Protein AF-M4SUD3-F1 (afdb_monomer_lite)

pLDDT: mean 81.52, std 15.81, range [37.53, 97.75]

Secondary structure (DSSP, 8-state):
-HHHHHHHH-B-TTS-BS---PPSSHHHHHHHHHHHHHHHHHHHHHHHHHHHHHHHHHHHHHHHHHHHHHHHSSSS--TT-GGG---HHHHSS-STT--TTS-HHHHHHHHHB-TT--TTTTSTT--B-SS-STT--HHHHHHHHHHHHTT----SSPPPP-HHHHHHHHHHHHHHTTTS--SSSGGGEEE--S-S----SSGGG-EEE-HHHHHHH-GGGSHHHHHHHHHHHHHHHHHHHHHHHHHHHHHHHHHHHHHHHHHHHHHHHHHHHHHHHHHTTSPP-PPPPPPPPHHHHTTS-TT-PPSPP-

InterPro domains:
  IPR025932 Trypanosome variant surface glycoprotein, B-type, N-terminal domain [PF13206] (4-250)

Structure (mmCIF, N/CA/C/O backbone):
data_AF-M4SUD3-F1
#
_entry.id   AF-M4SUD3-F1
#
loop_
_atom_site.group_PDB
_atom_site.id
_atom_site.type_symbol
_atom_site.label_atom_id
_atom_site.label_alt_id
_atom_site.label_comp_id
_atom_site.label_asym_id
_atom_site.label_entity_id
_atom_site.label_seq_id
_atom_site.pdbx_PDB_ins_code
_atom_site.Cartn_x
_atom_site.Cartn_y
_atom_site.Cartn_z
_atom_site.occupancy
_atom_site.B_iso_or_equiv
_atom_site.auth_seq_id
_atom_site.auth_comp_id
_atom_site.auth_asym_id
_atom_site.auth_atom_id
_atom_site.pdbx_PDB_model_num
ATOM 1 N N . GLN A 1 1 ? -16.672 14.312 44.986 1.00 45.62 1 GLN A N 1
ATOM 2 C CA . GLN A 1 1 ? -17.778 14.996 45.696 1.00 45.62 1 GLN A CA 1
ATOM 3 C C . GLN A 1 1 ? -18.505 16.019 44.814 1.00 45.62 1 GLN A C 1
ATOM 5 O O . GLN A 1 1 ? -19.724 16.016 44.860 1.00 45.62 1 GLN A O 1
ATOM 10 N N . ALA A 1 2 ? -17.819 16.792 43.958 1.00 50.72 2 ALA A N 1
ATOM 11 C CA . ALA A 1 2 ? -18.446 17.775 43.054 1.00 50.72 2 ALA A CA 1
ATOM 12 C C . ALA A 1 2 ? -19.551 17.203 42.131 1.00 50.72 2 ALA A C 1
ATOM 14 O O . ALA A 1 2 ? -20.696 17.621 42.238 1.00 50.72 2 ALA A O 1
ATOM 15 N N . LYS A 1 3 ? -19.263 16.151 41.347 1.00 67.12 3 LYS A N 1
ATOM 16 C CA . LYS A 1 3 ? -20.257 15.502 40.458 1.00 67.12 3 LYS A CA 1
ATOM 17 C C . LYS A 1 3 ? -21.508 14.965 41.160 1.00 67.12 3 LYS A C 1
ATOM 19 O O . LYS A 1 3 ? -22.570 14.882 40.563 1.00 67.12 3 LYS A O 1
ATOM 24 N N . LYS A 1 4 ? -21.379 14.545 42.423 1.00 66.12 4 LYS A N 1
ATOM 25 C CA . LYS A 1 4 ? -22.520 14.053 43.205 1.00 66.12 4 LYS A CA 1
ATOM 26 C C . LYS A 1 4 ? -23.475 15.206 43.524 1.00 66.12 4 LYS A C 1
ATOM 28 O O . LYS A 1 4 ? -24.676 15.043 43.377 1.00 66.12 4 LYS A O 1
ATOM 33 N N . LYS A 1 5 ? -22.914 16.348 43.925 1.00 67.44 5 LYS A N 1
ATOM 34 C CA . LYS A 1 5 ? -23.666 17.558 44.248 1.00 67.44 5 LYS A CA 1
ATOM 35 C C . LYS A 1 5 ? -24.363 18.124 43.003 1.00 67.44 5 LYS A C 1
ATOM 37 O O . LYS A 1 5 ? -25.557 18.363 43.060 1.00 67.44 5 LYS A O 1
ATOM 42 N N . GLU A 1 6 ? -23.668 18.174 41.861 1.00 72.44 6 GLU A N 1
ATOM 43 C CA . GLU A 1 6 ? -24.271 18.548 40.565 1.00 72.44 6 GLU A CA 1
ATOM 44 C C . GLU A 1 6 ? -25.472 17.672 40.185 1.00 72.44 6 GLU A C 1
ATOM 46 O O . GLU A 1 6 ? -26.490 18.185 39.738 1.00 72.44 6 GLU A O 1
ATOM 51 N N . LEU A 1 7 ? -25.379 16.350 40.365 1.00 69.50 7 LEU A N 1
ATOM 52 C CA . LEU A 1 7 ? -26.486 15.443 40.044 1.00 69.50 7 LEU A CA 1
ATOM 53 C C . LEU A 1 7 ? -27.661 15.577 41.027 1.00 69.50 7 LEU A C 1
ATOM 55 O O . LEU A 1 7 ? -28.808 15.452 40.614 1.00 69.50 7 LEU A O 1
ATOM 59 N N . GLU A 1 8 ? -27.397 15.834 42.311 1.00 67.75 8 GLU A N 1
ATOM 60 C CA . GLU A 1 8 ? -28.430 16.028 43.347 1.00 67.75 8 GLU A CA 1
ATOM 61 C C . GLU A 1 8 ? -29.176 17.377 43.220 1.00 67.75 8 GLU A C 1
ATOM 63 O O . GLU A 1 8 ? -30.291 17.518 43.745 1.00 67.75 8 GLU A O 1
ATOM 68 N N . GLU A 1 9 ? -28.562 18.340 42.527 1.00 75.12 9 GLU A N 1
ATOM 69 C CA . GLU A 1 9 ? -29.057 19.702 42.274 1.00 75.12 9 GLU A CA 1
ATOM 70 C C . GLU A 1 9 ? -29.577 19.899 40.836 1.00 75.12 9 GLU A C 1
ATOM 72 O O . GLU A 1 9 ? -30.109 20.959 40.519 1.00 75.12 9 GLU A O 1
ATOM 77 N N . ALA A 1 10 ? -29.454 18.899 39.957 1.00 75.00 10 ALA A N 1
ATOM 78 C CA . ALA A 1 10 ? -29.923 19.004 38.579 1.00 75.00 10 ALA A CA 1
ATOM 79 C C . ALA A 1 10 ? -31.461 19.042 38.509 1.00 75.00 10 ALA A C 1
ATOM 81 O O . ALA A 1 10 ? -32.139 18.117 38.966 1.00 75.00 10 ALA A O 1
ATOM 82 N N . GLU A 1 11 ? -32.008 20.079 37.870 1.00 78.31 11 GLU A N 1
ATOM 83 C CA . GLU A 1 11 ? -33.448 20.297 37.688 1.00 78.31 11 GLU A CA 1
ATOM 84 C C . GLU A 1 11 ? -33.826 20.453 36.206 1.00 78.31 11 GLU A C 1
ATOM 86 O O . GLU A 1 11 ? -33.040 20.928 35.382 1.00 78.31 11 GLU A O 1
ATOM 91 N N . SER A 1 12 ? -35.041 20.032 35.852 1.00 72.00 12 SER A N 1
ATOM 92 C CA . SER A 1 12 ? -35.641 20.292 34.544 1.00 72.00 12 SER A CA 1
ATOM 93 C C . SER A 1 12 ? -35.994 21.779 34.387 1.00 72.00 12 SER A C 1
ATOM 95 O O . SER A 1 12 ? -35.980 22.546 35.351 1.00 72.00 12 SER A O 1
ATOM 97 N N . LYS A 1 13 ? -36.383 22.197 33.172 1.00 70.06 13 LYS A N 1
ATOM 98 C CA . LYS A 1 13 ? -36.901 23.559 32.921 1.00 70.06 13 LYS A CA 1
ATOM 99 C C . LYS A 1 13 ? -38.096 23.925 33.815 1.00 70.06 13 LYS A C 1
ATOM 101 O O . LYS A 1 13 ? -38.288 25.100 34.107 1.00 70.06 13 LYS A O 1
ATOM 106 N N . ASP A 1 14 ? -38.824 22.921 34.297 1.00 76.62 14 ASP A N 1
ATOM 107 C CA . ASP A 1 14 ? -39.987 23.056 35.176 1.00 76.62 14 ASP A CA 1
ATOM 108 C C . ASP A 1 14 ? -39.629 22.936 36.672 1.00 76.62 14 ASP A C 1
ATOM 110 O O . ASP A 1 14 ? -40.509 22.737 37.506 1.00 76.62 14 ASP A O 1
ATOM 114 N N . LYS A 1 15 ? -38.337 23.042 37.029 1.00 73.06 15 LYS A N 1
ATOM 115 C CA . LYS A 1 15 ? -37.808 22.915 38.404 1.00 73.06 15 LYS A CA 1
ATOM 116 C C . LYS A 1 15 ? -38.073 21.559 39.069 1.00 73.06 15 LYS A C 1
ATOM 118 O O . LYS A 1 15 ? -38.122 21.444 40.292 1.00 73.06 15 LYS A O 1
ATOM 123 N N . VAL A 1 16 ? -38.239 20.504 38.271 1.00 70.44 16 VAL A N 1
ATOM 124 C CA . VAL A 1 16 ? -38.364 19.133 38.782 1.00 70.44 16 VAL A CA 1
ATOM 125 C C . VAL A 1 16 ? -36.973 18.521 38.870 1.00 70.44 16 VAL A C 1
ATOM 127 O O . VAL A 1 16 ? -36.233 18.551 37.887 1.00 70.44 16 VAL A O 1
ATOM 130 N N . LYS A 1 17 ? -36.608 17.937 40.018 1.00 72.62 17 LYS A N 1
ATOM 131 C CA . LYS A 1 17 ? -35.320 17.241 40.160 1.00 72.62 17 LYS A CA 1
ATOM 132 C C . LYS A 1 17 ? -35.187 16.141 39.107 1.00 72.62 17 LYS A C 1
ATOM 134 O O . LYS A 1 17 ? -36.005 15.229 39.049 1.00 72.62 17 LYS A O 1
ATOM 139 N N . LEU A 1 18 ? -34.129 16.216 38.303 1.00 66.81 18 LEU A N 1
ATOM 140 C CA . LEU A 1 18 ? -33.824 15.247 37.246 1.00 66.81 18 LEU A CA 1
ATOM 141 C C . LEU A 1 18 ? -33.397 13.892 37.815 1.00 66.81 18 LEU A C 1
ATOM 143 O O . LEU A 1 18 ? -33.641 12.859 37.195 1.00 66.81 18 LEU A O 1
ATOM 147 N N . TYR A 1 19 ? -32.771 13.895 38.994 1.00 71.25 19 TYR A N 1
ATOM 148 C CA . TYR A 1 19 ? -32.291 12.685 39.647 1.00 71.25 19 TYR A CA 1
ATOM 149 C C . TYR A 1 19 ? -32.777 12.620 41.093 1.00 71.25 19 TYR A C 1
ATOM 151 O O . TYR A 1 19 ? -32.416 13.438 41.941 1.00 71.25 19 TYR A O 1
ATOM 159 N N . HIS A 1 20 ? -33.563 11.594 41.399 1.00 70.44 20 HIS A N 1
ATOM 160 C CA . HIS A 1 20 ? -33.920 11.249 42.768 1.00 70.44 20 HIS A CA 1
ATOM 161 C C . HIS A 1 20 ? -32.934 10.242 43.342 1.00 70.44 20 HIS A C 1
ATOM 163 O O . HIS A 1 20 ? -32.476 9.334 42.644 1.00 70.44 20 HIS A O 1
ATOM 169 N N . ARG A 1 21 ? -32.606 10.411 44.630 1.00 69.19 21 ARG A N 1
ATOM 170 C CA . ARG A 1 21 ? -31.825 9.442 45.394 1.00 69.19 21 ARG A CA 1
ATOM 171 C C . ARG A 1 21 ? -32.783 8.431 46.030 1.00 69.19 21 ARG A C 1
ATOM 173 O O . ARG A 1 21 ? -33.537 8.817 46.922 1.00 69.19 21 ARG A O 1
ATOM 180 N N . PRO A 1 22 ? -32.733 7.153 45.631 1.00 69.94 22 PRO A N 1
ATOM 181 C CA . PRO A 1 22 ? -33.630 6.136 46.164 1.00 69.94 22 PRO A CA 1
ATOM 182 C C . PRO A 1 22 ? -33.393 5.896 47.657 1.00 69.94 22 PRO A C 1
ATOM 184 O O . PRO A 1 22 ? -32.249 5.953 48.138 1.00 69.94 22 PRO A O 1
ATOM 187 N N . VAL A 1 23 ? -34.470 5.618 48.394 1.00 74.06 23 VAL A N 1
ATOM 188 C CA . VAL A 1 23 ? -34.415 5.302 49.832 1.00 74.06 23 VAL A CA 1
ATOM 189 C C . VAL A 1 23 ? -33.568 4.037 50.045 1.00 74.06 23 VAL A C 1
ATOM 191 O O . VAL A 1 23 ? -33.416 3.214 49.142 1.00 74.06 23 VAL A O 1
ATOM 194 N N . ALA A 1 24 ? -32.924 3.907 51.207 1.00 75.75 24 ALA A N 1
ATOM 195 C CA . ALA A 1 24 ? -32.180 2.693 51.539 1.00 75.75 24 ALA A CA 1
ATOM 196 C C . ALA A 1 24 ? -33.132 1.483 51.581 1.00 75.75 24 ALA A C 1
ATOM 198 O O . ALA A 1 24 ? -34.124 1.510 52.301 1.00 75.75 24 ALA A O 1
ATOM 199 N N . SER A 1 25 ? -32.840 0.454 50.784 1.00 78.69 25 SER A N 1
ATOM 200 C CA . SER A 1 25 ? -33.630 -0.776 50.667 1.00 78.69 25 SER A CA 1
ATOM 201 C C . SER A 1 25 ? -32.780 -1.899 50.065 1.00 78.69 25 SER A C 1
ATOM 203 O O . SER A 1 25 ? -31.735 -1.636 49.457 1.00 78.69 25 SER A O 1
ATOM 205 N N . ASP A 1 26 ? -33.246 -3.144 50.160 1.00 81.69 26 ASP A N 1
ATOM 206 C CA . ASP A 1 26 ? -32.601 -4.281 49.490 1.00 81.69 26 ASP A CA 1
ATOM 207 C C . ASP A 1 26 ? -32.567 -4.099 47.968 1.00 81.69 26 ASP A C 1
ATOM 209 O O . ASP A 1 26 ? -31.546 -4.362 47.330 1.00 81.69 26 ASP A O 1
ATOM 213 N N . ALA A 1 27 ? -33.633 -3.533 47.390 1.00 81.75 27 ALA A N 1
ATOM 214 C CA . ALA A 1 27 ? -33.690 -3.180 45.973 1.00 81.75 27 ALA A CA 1
ATOM 215 C C . ALA A 1 27 ? -32.578 -2.190 45.582 1.00 81.75 27 ALA A C 1
ATOM 217 O O . ALA A 1 27 ? -31.943 -2.350 44.538 1.00 81.75 27 ALA A O 1
ATOM 218 N N . ARG A 1 28 ? -32.271 -1.209 46.444 1.00 83.62 28 ARG A N 1
ATOM 219 C CA . ARG A 1 28 ? -31.150 -0.284 46.229 1.00 83.62 28 ARG A CA 1
ATOM 220 C C . ARG A 1 28 ? -29.798 -0.994 46.310 1.00 83.62 28 ARG A C 1
ATOM 222 O O . ARG A 1 28 ? -28.920 -0.694 45.503 1.0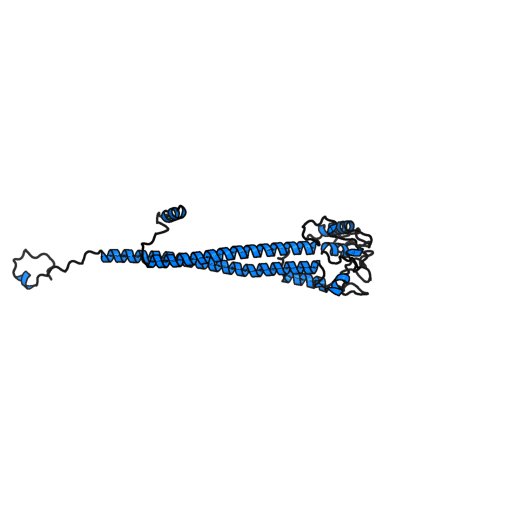0 83.62 28 ARG A O 1
ATOM 229 N N . SER A 1 29 ? -29.618 -1.928 47.240 1.00 85.38 29 SER A N 1
ATOM 230 C CA . SER A 1 29 ? -28.382 -2.717 47.358 1.00 85.38 29 SER A CA 1
ATOM 231 C C . SER A 1 29 ? -28.146 -3.606 46.131 1.00 85.38 29 SER A C 1
ATOM 233 O O . SER A 1 29 ? -27.026 -3.668 45.618 1.00 85.38 29 SER A O 1
ATOM 235 N N . VAL A 1 30 ? -29.201 -4.243 45.612 1.00 86.88 30 VAL A N 1
ATOM 236 C CA . VAL A 1 30 ? -29.151 -5.037 44.374 1.00 86.88 30 VAL A CA 1
ATOM 237 C C . VAL A 1 30 ? -28.834 -4.147 43.172 1.00 86.88 30 VAL A C 1
ATOM 239 O O . VAL A 1 30 ? -27.892 -4.436 42.436 1.00 86.88 30 VAL A O 1
ATOM 242 N N . ALA A 1 31 ? -29.546 -3.029 43.009 1.00 88.56 31 ALA A N 1
ATOM 243 C CA . ALA A 1 31 ? -29.297 -2.080 41.927 1.00 88.56 31 ALA A CA 1
ATOM 244 C C . ALA A 1 31 ? -27.861 -1.534 41.959 1.00 88.56 31 ALA A C 1
ATOM 246 O O . ALA A 1 31 ? -27.206 -1.485 40.923 1.00 88.56 31 ALA A O 1
ATOM 247 N N . GLN A 1 32 ? -27.331 -1.196 43.139 1.00 89.94 32 GLN A N 1
ATOM 248 C CA . GLN A 1 32 ? -25.945 -0.746 43.286 1.00 89.94 32 GLN A CA 1
ATOM 249 C C . GLN A 1 32 ? -24.946 -1.811 42.819 1.00 89.94 32 GLN A C 1
ATOM 251 O O . GLN A 1 32 ? -23.988 -1.483 42.121 1.00 89.94 32 GLN A O 1
ATOM 256 N N . ARG A 1 33 ? -25.158 -3.083 43.181 1.00 91.25 33 ARG A N 1
ATOM 257 C CA . ARG A 1 33 ? -24.299 -4.190 42.736 1.00 91.25 33 ARG A CA 1
ATOM 258 C C . ARG A 1 33 ? -24.332 -4.331 41.214 1.00 91.25 33 ARG A C 1
ATOM 260 O O . ARG A 1 33 ? -23.275 -4.420 40.594 1.00 91.25 33 ARG A O 1
ATOM 267 N N . THR A 1 34 ? -25.522 -4.279 40.619 1.00 92.62 34 THR A N 1
ATOM 268 C CA . THR A 1 34 ? -25.706 -4.337 39.163 1.00 92.62 34 THR A CA 1
ATOM 269 C C . THR A 1 34 ? -25.036 -3.155 38.462 1.00 92.62 34 THR A C 1
ATOM 271 O O . THR A 1 34 ? -24.310 -3.354 37.494 1.00 92.62 34 THR A O 1
ATOM 274 N N . LEU A 1 35 ? -25.205 -1.931 38.969 1.00 93.69 35 LEU A N 1
ATOM 275 C CA . LEU A 1 35 ? -24.567 -0.730 38.419 1.00 93.69 35 LEU A CA 1
ATOM 276 C C . LEU A 1 35 ? -23.038 -0.789 38.523 1.00 93.69 35 LEU A C 1
ATOM 278 O O . LEU A 1 35 ? -22.349 -0.386 37.589 1.00 93.69 35 LEU A O 1
ATOM 282 N N . ASN A 1 36 ? -22.499 -1.329 39.619 1.00 94.31 36 ASN A N 1
ATOM 283 C CA . ASN A 1 36 ? -21.059 -1.545 39.761 1.00 94.31 36 ASN A CA 1
ATOM 284 C C . ASN A 1 36 ? -20.541 -2.555 38.727 1.00 94.31 36 ASN A C 1
ATOM 286 O O . ASN A 1 36 ? -19.515 -2.300 38.102 1.00 94.31 36 ASN A O 1
ATOM 290 N N . GLN A 1 37 ? -21.266 -3.656 38.504 1.00 94.88 37 GLN A N 1
ATOM 291 C CA . GLN A 1 37 ? -20.911 -4.641 37.480 1.00 94.88 37 GLN A CA 1
ATOM 292 C C . GLN A 1 37 ? -20.942 -4.024 36.076 1.00 94.88 37 GLN A C 1
ATOM 294 O O . GLN A 1 37 ? -19.971 -4.145 35.333 1.00 94.88 37 GLN A O 1
ATOM 299 N N . ILE A 1 38 ? -22.009 -3.287 35.745 1.00 96.00 38 ILE A N 1
ATOM 300 C CA . ILE A 1 38 ? -22.126 -2.566 34.470 1.00 96.00 38 ILE A CA 1
ATOM 301 C C . ILE A 1 38 ? -20.956 -1.600 34.288 1.00 96.00 38 ILE A C 1
ATOM 303 O O . ILE A 1 38 ? -20.371 -1.548 33.209 1.00 96.00 38 ILE A O 1
ATOM 307 N N . LYS A 1 39 ? -20.581 -0.862 35.338 1.00 95.50 39 LYS A N 1
ATOM 308 C CA . LYS A 1 39 ? -19.426 0.033 35.295 1.00 95.50 39 LYS A CA 1
ATOM 309 C C . LYS A 1 39 ? -18.132 -0.728 35.001 1.00 95.50 39 LYS A C 1
ATOM 311 O O . LYS A 1 39 ? -17.374 -0.301 34.138 1.00 95.50 39 LYS A O 1
ATOM 316 N N . THR A 1 40 ? -17.878 -1.838 35.692 1.00 97.12 40 THR A N 1
ATOM 317 C CA . THR A 1 40 ? -16.692 -2.668 35.439 1.00 97.12 40 THR A CA 1
ATOM 318 C C . THR A 1 40 ? -16.657 -3.179 33.999 1.00 97.12 40 THR A C 1
ATOM 320 O O . THR A 1 40 ? -15.592 -3.197 33.381 1.00 97.12 40 THR A O 1
ATOM 323 N N . ASP A 1 41 ? -17.802 -3.569 33.445 1.00 95.94 41 ASP A N 1
ATOM 324 C CA . ASP A 1 41 ? -17.884 -4.055 32.070 1.00 95.94 41 ASP A CA 1
ATOM 325 C C . ASP A 1 41 ? -17.743 -2.922 31.037 1.00 95.94 41 ASP A C 1
ATOM 327 O O . ASP A 1 41 ? -17.055 -3.112 30.032 1.00 95.94 41 ASP A O 1
ATOM 331 N N . ASP A 1 42 ? -18.286 -1.724 31.294 1.00 96.19 42 ASP A N 1
ATOM 332 C CA . ASP A 1 42 ? -18.048 -0.545 30.444 1.00 96.19 42 ASP A CA 1
ATOM 333 C C . ASP A 1 42 ? -16.580 -0.107 30.481 1.00 96.19 42 ASP A C 1
ATOM 335 O O . ASP A 1 42 ? -16.007 0.166 29.430 1.00 96.19 42 ASP A O 1
ATOM 339 N N . ASP A 1 43 ? -15.932 -0.121 31.652 1.00 96.69 43 ASP A N 1
ATOM 340 C CA . ASP A 1 43 ? -14.512 0.229 31.787 1.00 96.69 43 ASP A CA 1
ATOM 341 C C . ASP A 1 43 ? -13.627 -0.730 30.951 1.00 96.69 43 ASP A C 1
ATOM 343 O O . ASP A 1 43 ? -12.694 -0.289 30.268 1.00 96.69 43 ASP A O 1
ATOM 347 N N . LYS A 1 44 ? -13.953 -2.035 30.919 1.00 97.06 44 LYS A N 1
ATOM 348 C CA . LYS A 1 44 ? -13.287 -3.023 30.044 1.00 97.06 44 LYS A CA 1
ATOM 349 C C . LYS A 1 44 ? -13.535 -2.742 28.562 1.00 97.06 44 LYS A C 1
ATOM 351 O O . LYS A 1 44 ? -12.601 -2.815 27.764 1.00 97.06 44 LYS A O 1
ATOM 356 N N . LEU A 1 45 ? -14.772 -2.418 28.180 1.00 97.44 45 LEU A N 1
ATOM 357 C CA . LEU A 1 45 ? -15.109 -2.082 26.794 1.00 97.44 45 LEU A CA 1
ATOM 358 C C . LEU A 1 45 ? -14.442 -0.778 26.343 1.00 97.44 45 LEU A C 1
ATOM 360 O O . LEU A 1 45 ? -13.980 -0.706 25.211 1.00 97.44 45 LEU A O 1
ATOM 364 N N . ALA A 1 46 ? -14.326 0.221 27.219 1.00 96.50 46 ALA A N 1
ATOM 365 C CA . ALA A 1 46 ? -13.635 1.477 26.943 1.00 96.50 46 ALA A CA 1
ATOM 366 C C . ALA A 1 46 ? -12.117 1.288 26.782 1.00 96.50 46 ALA A C 1
ATOM 368 O O . ALA A 1 46 ? -11.470 2.003 26.013 1.00 96.50 46 ALA A O 1
ATOM 369 N N . LEU A 1 47 ? -11.515 0.337 27.505 1.00 96.31 47 LEU A N 1
ATOM 370 C CA . LEU A 1 47 ? -10.132 -0.069 27.253 1.00 96.31 47 LEU A CA 1
ATOM 371 C C . LEU A 1 47 ? -10.006 -0.770 25.894 1.00 96.31 47 LEU A C 1
ATOM 373 O O . LEU A 1 47 ? -9.155 -0.386 25.097 1.00 96.31 47 LEU A O 1
ATOM 377 N N . ALA A 1 48 ? -10.887 -1.734 25.606 1.00 96.56 48 ALA A N 1
ATOM 378 C CA . ALA A 1 48 ? -10.896 -2.445 24.330 1.00 96.56 48 ALA A CA 1
ATOM 379 C C . ALA A 1 48 ? -11.084 -1.495 23.135 1.00 96.56 48 ALA A C 1
ATOM 381 O O . ALA A 1 48 ? -10.373 -1.622 22.144 1.00 96.56 48 ALA A O 1
ATOM 382 N N . GLU A 1 49 ? -11.988 -0.517 23.241 1.00 97.25 49 GLU A N 1
ATOM 383 C CA . GLU A 1 49 ? -12.207 0.524 22.232 1.00 97.25 49 GLU A CA 1
ATOM 384 C C . GLU A 1 49 ? -10.917 1.299 21.932 1.00 97.25 49 GLU A C 1
ATOM 386 O O . GLU A 1 49 ? -10.502 1.357 20.777 1.00 97.25 49 GLU A O 1
ATOM 391 N N . ARG A 1 50 ? -10.215 1.790 22.961 1.00 97.38 50 ARG A N 1
ATOM 392 C CA . ARG A 1 50 ? -8.938 2.509 22.792 1.00 97.38 50 ARG A CA 1
ATOM 393 C C . ARG A 1 50 ? -7.845 1.650 22.154 1.00 97.38 50 ARG A C 1
ATOM 395 O O . ARG A 1 50 ? -7.090 2.133 21.309 1.00 97.38 50 ARG A O 1
ATOM 402 N N . THR A 1 51 ? -7.749 0.376 22.538 1.00 97.38 51 THR A N 1
ATOM 403 C CA . THR A 1 51 ? -6.803 -0.570 21.926 1.00 97.38 51 THR A CA 1
ATOM 404 C C . THR A 1 51 ? -7.115 -0.788 20.445 1.00 97.38 51 THR A C 1
ATOM 406 O O . THR A 1 51 ? -6.212 -0.737 19.612 1.00 97.38 51 THR A O 1
ATOM 409 N N . ILE A 1 52 ? -8.391 -0.980 20.108 1.00 97.56 52 ILE A N 1
ATOM 410 C CA . ILE A 1 52 ? -8.873 -1.161 18.734 1.00 97.56 52 ILE A CA 1
ATOM 411 C C . ILE A 1 52 ? -8.592 0.090 17.890 1.00 97.56 52 ILE A C 1
ATOM 413 O O . ILE A 1 52 ? -8.065 -0.032 16.788 1.00 97.56 52 ILE A O 1
ATOM 417 N N . GLU A 1 53 ? -8.876 1.289 18.403 1.00 97.25 53 GLU A N 1
ATOM 418 C CA . GLU A 1 53 ? -8.595 2.554 17.708 1.00 97.25 53 GLU A CA 1
ATOM 419 C C . GLU A 1 53 ? -7.096 2.745 17.443 1.00 97.25 53 GLU A C 1
ATOM 421 O O . GLU A 1 53 ? -6.702 3.115 16.335 1.00 97.25 53 GLU A O 1
ATOM 426 N N . THR A 1 54 ? -6.250 2.411 18.422 1.00 97.75 54 THR A N 1
ATOM 427 C CA . THR A 1 54 ? -4.787 2.434 18.263 1.00 97.75 54 THR A CA 1
ATOM 428 C C . THR A 1 54 ? -4.338 1.460 17.173 1.00 97.75 54 THR A C 1
ATOM 430 O O . THR A 1 54 ? -3.501 1.803 16.342 1.00 97.75 54 THR A O 1
ATOM 433 N N . GLN A 1 55 ? -4.925 0.261 17.128 1.00 97.56 55 GLN A N 1
ATOM 434 C CA . GLN A 1 55 ? -4.606 -0.746 16.119 1.00 97.56 55 GLN A CA 1
ATOM 435 C C . GLN A 1 55 ? -5.065 -0.340 14.711 1.00 97.56 55 GLN A C 1
ATOM 437 O O . GLN A 1 55 ? -4.358 -0.614 13.741 1.00 97.56 55 GLN A O 1
ATOM 442 N N . ILE A 1 56 ? -6.218 0.325 14.578 1.00 97.38 56 ILE A N 1
ATOM 443 C CA . ILE A 1 56 ? -6.665 0.899 13.299 1.00 97.38 56 ILE A CA 1
ATOM 444 C C . ILE A 1 56 ? -5.652 1.942 12.833 1.00 97.38 56 ILE A C 1
ATOM 446 O O . ILE A 1 56 ? -5.165 1.854 11.709 1.00 97.38 56 ILE A O 1
ATOM 450 N N . LYS A 1 57 ? -5.297 2.892 13.707 1.00 97.25 57 LYS A N 1
ATOM 451 C CA . LYS A 1 57 ? -4.334 3.949 13.389 1.00 97.25 57 LYS A CA 1
ATOM 452 C C . LYS A 1 57 ? -2.990 3.373 12.939 1.00 97.25 57 LYS A C 1
ATOM 454 O O . LYS A 1 57 ? -2.515 3.744 11.873 1.00 97.25 57 LYS A O 1
ATOM 459 N N . TRP A 1 58 ? -2.438 2.428 13.698 1.00 97.25 58 TRP A N 1
ATOM 460 C CA . TRP A 1 58 ? -1.167 1.784 13.370 1.00 97.25 58 TRP A CA 1
ATOM 461 C C . TRP A 1 58 ? -1.195 1.107 11.994 1.00 97.25 58 TRP A C 1
ATOM 463 O O . TRP A 1 58 ? -0.301 1.318 11.184 1.00 97.25 58 TRP A O 1
ATOM 473 N N . ASN A 1 59 ? -2.255 0.354 11.680 1.00 97.25 59 ASN A N 1
ATOM 474 C CA . ASN A 1 59 ? -2.378 -0.279 10.365 1.00 97.25 59 ASN A CA 1
ATOM 475 C C . ASN A 1 59 ? -2.462 0.748 9.226 1.00 97.25 59 ASN A C 1
ATOM 477 O O . ASN A 1 59 ? -1.879 0.534 8.168 1.00 97.25 59 ASN A O 1
ATOM 481 N N . LEU A 1 60 ? -3.169 1.863 9.421 1.00 95.06 60 LEU A N 1
ATOM 482 C CA . LEU A 1 60 ? -3.248 2.912 8.402 1.00 95.06 60 LEU A CA 1
ATOM 483 C C . LEU A 1 60 ? -1.905 3.635 8.208 1.00 95.06 60 LEU A C 1
ATOM 485 O O . LEU A 1 60 ? -1.553 3.960 7.075 1.00 95.06 60 LEU A O 1
ATOM 489 N N . GLU A 1 61 ? -1.147 3.852 9.284 1.00 95.00 61 GLU A N 1
ATOM 490 C CA . GLU A 1 61 ? 0.202 4.429 9.228 1.00 95.00 61 GLU A CA 1
ATOM 491 C C . GLU A 1 61 ? 1.180 3.497 8.498 1.00 95.00 61 GLU A C 1
ATOM 493 O O . GLU A 1 61 ? 1.847 3.932 7.559 1.00 95.00 61 GLU A O 1
ATOM 498 N N . GLU A 1 62 ? 1.202 2.204 8.834 1.00 95.44 62 GLU A N 1
ATOM 499 C CA . GLU A 1 62 ? 2.025 1.208 8.135 1.00 95.44 62 GLU A CA 1
ATOM 500 C C . GLU A 1 62 ? 1.643 1.095 6.657 1.00 95.44 62 GLU A C 1
ATOM 502 O O . GLU A 1 62 ? 2.512 1.113 5.784 1.00 95.44 62 GLU A O 1
ATOM 507 N N . ALA A 1 63 ? 0.344 1.051 6.342 1.00 94.44 63 ALA A N 1
ATOM 508 C CA . ALA A 1 63 ? -0.115 1.039 4.957 1.00 94.44 63 ALA A CA 1
ATOM 509 C C . ALA A 1 63 ? 0.406 2.254 4.176 1.00 94.44 63 ALA A C 1
ATOM 511 O O . ALA A 1 63 ? 0.888 2.101 3.053 1.00 94.44 63 ALA A O 1
ATOM 512 N N . ALA A 1 64 ? 0.357 3.451 4.769 1.00 92.25 64 ALA A N 1
ATOM 513 C CA . ALA A 1 64 ? 0.887 4.659 4.148 1.00 92.25 64 ALA A CA 1
ATOM 514 C C . ALA A 1 64 ? 2.405 4.572 3.920 1.00 92.25 64 ALA A C 1
ATOM 516 O O . ALA A 1 64 ? 2.871 4.917 2.833 1.00 92.25 64 ALA A O 1
ATOM 517 N N . LEU A 1 65 ? 3.169 4.060 4.891 1.00 93.62 65 LEU A N 1
ATOM 518 C CA . LEU A 1 65 ? 4.615 3.858 4.751 1.00 93.62 65 LEU A CA 1
ATOM 519 C C . LEU A 1 65 ? 4.946 2.884 3.617 1.00 93.62 65 LEU A C 1
ATOM 521 O O . LEU A 1 65 ? 5.797 3.185 2.782 1.00 93.62 65 LEU A O 1
ATOM 525 N N . TYR A 1 66 ? 4.238 1.758 3.531 1.00 95.31 66 TYR A N 1
ATOM 526 C CA . TYR A 1 66 ? 4.412 0.787 2.452 1.00 95.31 66 TYR A CA 1
ATOM 527 C C . TYR A 1 66 ? 4.033 1.347 1.076 1.00 95.31 66 TYR A C 1
ATOM 529 O O . TYR A 1 66 ? 4.691 1.024 0.089 1.00 95.31 66 TYR A O 1
ATOM 537 N N . LEU A 1 67 ? 3.012 2.206 0.987 1.00 92.19 67 LEU A N 1
ATOM 538 C CA . LEU A 1 67 ? 2.654 2.892 -0.260 1.00 92.19 67 LEU A CA 1
ATOM 539 C C . LEU A 1 67 ? 3.728 3.886 -0.700 1.00 92.19 67 LEU A C 1
ATOM 541 O O . LEU A 1 67 ? 4.061 3.951 -1.885 1.00 92.19 67 LEU A O 1
ATOM 545 N N . VAL A 1 68 ? 4.274 4.650 0.246 1.00 92.00 68 VAL A N 1
ATOM 546 C CA . VAL A 1 68 ? 5.388 5.568 -0.008 1.00 92.00 68 VAL A CA 1
ATOM 547 C C . VAL A 1 68 ? 6.622 4.784 -0.459 1.00 92.00 68 VAL A C 1
ATOM 549 O O . VAL A 1 68 ? 7.219 5.139 -1.473 1.00 92.00 68 VAL A O 1
ATOM 552 N N . ASP A 1 69 ? 6.930 3.665 0.196 1.00 92.81 69 ASP A N 1
ATOM 553 C CA . ASP A 1 69 ? 8.048 2.784 -0.155 1.00 92.81 69 ASP A CA 1
ATOM 554 C C . ASP A 1 69 ? 7.857 2.120 -1.527 1.00 92.81 69 ASP A C 1
ATOM 556 O O . ASP A 1 69 ? 8.757 2.143 -2.358 1.00 92.81 69 ASP A O 1
ATOM 560 N N . ALA A 1 70 ? 6.658 1.634 -1.856 1.00 93.81 70 ALA A N 1
ATOM 561 C CA . ALA A 1 70 ? 6.365 1.129 -3.199 1.00 93.81 70 ALA A CA 1
ATOM 562 C C . ALA A 1 70 ? 6.560 2.215 -4.272 1.00 93.81 70 ALA A C 1
ATOM 564 O O . ALA A 1 70 ? 7.125 1.969 -5.342 1.00 93.81 70 ALA A O 1
ATOM 565 N N . ARG A 1 71 ? 6.106 3.440 -3.989 1.00 91.81 71 ARG A N 1
ATOM 566 C CA . ARG A 1 71 ? 6.205 4.557 -4.927 1.00 91.81 71 ARG A CA 1
ATOM 567 C C . ARG A 1 71 ? 7.648 5.016 -5.116 1.00 91.81 71 ARG A C 1
ATOM 569 O O . ARG A 1 71 ? 8.055 5.192 -6.260 1.00 91.81 71 ARG A O 1
ATOM 576 N N . LEU A 1 72 ? 8.389 5.226 -4.029 1.00 91.25 72 LEU A N 1
ATOM 577 C CA . LEU A 1 72 ? 9.664 5.955 -4.010 1.00 91.25 72 LEU A CA 1
ATOM 578 C C . LEU A 1 72 ? 10.891 5.067 -3.728 1.00 91.25 72 LEU A C 1
ATOM 580 O O . LEU A 1 72 ? 12.012 5.458 -4.042 1.00 91.25 72 LEU A O 1
ATOM 584 N N . GLY A 1 73 ? 10.702 3.853 -3.209 1.00 89.06 73 GLY A N 1
ATOM 585 C CA . GLY A 1 73 ? 11.768 2.893 -2.885 1.00 89.06 73 GLY A CA 1
ATOM 586 C C . GLY A 1 73 ? 12.442 3.138 -1.535 1.00 89.06 73 GLY A C 1
ATOM 587 O O . GLY A 1 73 ? 13.589 2.730 -1.339 1.00 89.06 73 GLY A O 1
ATOM 588 N N . HIS A 1 74 ? 11.771 3.889 -0.662 1.00 84.06 74 HIS A N 1
ATOM 589 C CA . HIS A 1 74 ? 12.147 4.190 0.715 1.00 84.06 74 HIS A CA 1
ATOM 590 C C . HIS A 1 74 ? 10.939 4.759 1.480 1.00 84.06 74 HIS A C 1
ATOM 592 O O . HIS A 1 74 ? 9.957 5.204 0.890 1.00 84.06 74 HIS A O 1
ATOM 598 N N . ASN A 1 75 ? 11.031 4.813 2.804 1.00 75.12 75 ASN A N 1
ATOM 599 C CA . ASN A 1 75 ? 9.941 5.212 3.697 1.00 75.12 75 ASN A CA 1
ATOM 600 C C . ASN A 1 75 ? 9.851 6.727 3.986 1.00 75.12 75 ASN A C 1
ATOM 602 O O . ASN A 1 75 ? 9.276 7.107 5.005 1.00 75.12 75 ASN A O 1
ATOM 606 N N . ASN A 1 76 ? 10.412 7.599 3.140 1.00 71.94 76 ASN A N 1
ATOM 607 C CA . ASN A 1 76 ? 10.278 9.051 3.303 1.00 71.94 76 ASN A CA 1
ATOM 608 C C . ASN A 1 76 ? 9.495 9.675 2.133 1.00 71.94 76 ASN A C 1
ATOM 610 O O . ASN A 1 76 ? 9.330 9.057 1.091 1.00 71.94 76 ASN A O 1
ATOM 614 N N . THR A 1 77 ? 8.936 10.870 2.322 1.00 64.12 77 THR A N 1
ATOM 615 C CA . THR A 1 77 ? 7.931 11.447 1.408 1.00 64.12 77 THR A CA 1
ATOM 616 C C . THR A 1 77 ? 8.499 12.327 0.290 1.00 64.12 77 THR A C 1
ATOM 618 O O . THR A 1 77 ? 7.722 12.889 -0.485 1.00 64.12 77 THR A O 1
ATOM 621 N N . TRP A 1 78 ? 9.821 12.481 0.190 1.00 71.06 78 TRP A N 1
ATOM 622 C CA . TRP A 1 78 ? 10.442 13.462 -0.702 1.00 71.06 78 TRP A CA 1
ATOM 623 C C . TRP A 1 78 ? 10.893 12.817 -2.008 1.00 71.06 78 TRP A C 1
ATOM 625 O O . TRP A 1 78 ? 11.859 12.060 -2.039 1.00 71.06 78 TRP A O 1
ATOM 635 N N . ASP A 1 79 ? 10.238 13.173 -3.115 1.00 70.31 79 ASP A N 1
ATOM 636 C CA . ASP A 1 79 ? 10.549 12.630 -4.441 1.00 70.31 79 ASP A CA 1
ATOM 637 C C . ASP A 1 79 ? 11.630 13.412 -5.219 1.00 70.31 79 ASP A C 1
ATOM 639 O O . ASP A 1 79 ? 11.812 13.217 -6.421 1.00 70.31 79 ASP A O 1
ATOM 643 N N . SER A 1 80 ? 12.356 14.295 -4.526 1.00 74.25 80 SER A N 1
ATOM 644 C CA . SER A 1 80 ? 13.419 15.146 -5.073 1.00 74.25 80 SER A CA 1
ATOM 645 C C . SER A 1 80 ? 14.839 14.620 -4.831 1.00 74.25 80 SER A C 1
ATOM 647 O O . SER A 1 80 ? 15.794 15.275 -5.254 1.00 74.25 80 SER A O 1
ATOM 649 N N . ASP A 1 81 ? 14.993 13.491 -4.135 1.00 81.38 81 ASP A N 1
ATOM 650 C CA . ASP A 1 81 ? 16.288 12.877 -3.814 1.00 81.38 81 ASP A CA 1
ATOM 651 C C . ASP A 1 81 ? 16.770 11.977 -4.972 1.00 81.38 81 ASP A C 1
ATOM 653 O O . ASP A 1 81 ? 15.986 11.277 -5.610 1.00 81.38 81 ASP A O 1
ATOM 657 N N . ASP A 1 82 ? 18.073 11.966 -5.251 1.00 84.75 82 ASP A N 1
ATOM 658 C CA . ASP A 1 82 ? 18.663 11.047 -6.230 1.00 84.75 82 ASP A CA 1
ATOM 659 C C . ASP A 1 82 ? 18.671 9.600 -5.706 1.00 84.75 82 ASP A C 1
ATOM 661 O O . ASP A 1 82 ? 18.630 8.654 -6.489 1.00 84.75 82 ASP A O 1
ATOM 665 N N . LYS A 1 83 ? 18.640 9.393 -4.380 1.00 85.12 83 LYS A N 1
ATOM 666 C CA . LYS A 1 83 ? 18.637 8.059 -3.744 1.00 85.12 83 LYS A CA 1
ATOM 667 C C . LYS A 1 83 ? 17.439 7.187 -4.117 1.00 85.12 83 LYS A C 1
ATOM 669 O O . LYS A 1 83 ? 17.466 5.982 -3.857 1.00 85.12 83 LYS A O 1
ATOM 674 N N . LEU A 1 84 ? 16.396 7.765 -4.703 1.00 85.94 84 LEU A N 1
ATOM 675 C CA . LEU A 1 84 ? 15.213 7.055 -5.204 1.00 85.94 84 LEU A CA 1
ATOM 676 C C . LEU A 1 84 ? 15.539 6.242 -6.453 1.00 85.94 84 LEU A C 1
ATOM 678 O O . LEU A 1 84 ? 14.960 5.184 -6.691 1.00 85.94 84 LEU A O 1
ATOM 682 N N . PHE A 1 85 ? 16.508 6.734 -7.216 1.00 91.19 85 PHE A N 1
ATOM 683 C CA . PHE A 1 85 ? 16.899 6.220 -8.511 1.00 91.19 85 PHE A CA 1
ATOM 684 C C . PHE A 1 85 ? 18.251 5.504 -8.425 1.00 91.19 85 PHE A C 1
ATOM 686 O O . PHE A 1 85 ? 18.843 5.331 -7.357 1.00 91.19 85 PHE A O 1
ATOM 693 N N . ASN A 1 86 ? 18.723 5.037 -9.573 1.00 92.88 86 ASN A N 1
ATOM 694 C CA . ASN A 1 86 ? 20.052 4.476 -9.763 1.00 92.88 86 ASN A CA 1
ATOM 695 C C . ASN A 1 86 ? 20.518 4.832 -11.182 1.00 92.88 86 ASN A C 1
ATOM 697 O O . ASN A 1 86 ? 19.814 5.537 -11.905 1.00 92.88 86 ASN A O 1
ATOM 701 N N . SER A 1 87 ? 21.689 4.356 -11.593 1.00 93.81 87 SER A N 1
ATOM 702 C CA . SER A 1 87 ? 22.054 4.379 -13.005 1.00 93.81 87 SER A CA 1
ATOM 703 C C . SER A 1 87 ? 21.115 3.502 -13.830 1.00 93.81 87 SER A C 1
ATOM 705 O O . SER A 1 87 ? 20.560 2.518 -13.326 1.00 93.81 87 SER A O 1
ATOM 707 N N . ARG A 1 88 ? 20.989 3.793 -15.127 1.00 93.81 88 ARG A N 1
ATOM 708 C CA . ARG A 1 88 ? 20.116 3.017 -16.021 1.00 93.81 88 ARG A CA 1
ATOM 709 C C . ARG A 1 88 ? 20.521 1.553 -16.105 1.00 93.81 88 ARG A C 1
ATOM 711 O O . ARG A 1 88 ? 19.661 0.671 -16.090 1.00 93.81 88 ARG A O 1
ATOM 718 N N . ALA A 1 89 ? 21.830 1.299 -16.124 1.00 91.81 89 ALA A N 1
ATOM 719 C CA . ALA A 1 89 ? 22.383 -0.048 -16.078 1.00 91.81 89 ALA A CA 1
ATOM 720 C C . ALA A 1 89 ? 21.870 -0.842 -14.867 1.00 91.81 89 ALA A C 1
ATOM 722 O O . ALA A 1 89 ? 21.546 -2.017 -15.008 1.00 91.81 89 ALA A O 1
ATOM 723 N N . ASN A 1 90 ? 21.723 -0.206 -13.704 1.00 92.38 90 ASN A N 1
ATOM 724 C CA . ASN A 1 90 ? 21.262 -0.875 -12.491 1.00 92.38 90 ASN A CA 1
ATOM 725 C C . ASN A 1 90 ? 19.735 -0.869 -12.348 1.00 92.38 90 ASN A C 1
ATOM 727 O O . ASN A 1 90 ? 19.169 -1.847 -11.877 1.00 92.38 90 ASN A O 1
ATOM 731 N N . ALA A 1 91 ? 19.047 0.216 -12.700 1.00 93.94 91 ALA A N 1
ATOM 732 C CA . ALA A 1 91 ? 17.609 0.350 -12.458 1.00 93.94 91 ALA A CA 1
ATOM 733 C C . ALA A 1 91 ? 16.739 -0.357 -13.505 1.00 93.94 91 ALA A C 1
ATOM 735 O O . ALA A 1 91 ? 15.616 -0.735 -13.197 1.00 93.94 91 ALA A O 1
ATOM 736 N N . CYS A 1 92 ? 17.222 -0.515 -14.741 1.00 93.31 92 CYS A N 1
ATOM 737 C CA . CYS A 1 92 ? 16.382 -0.970 -15.854 1.00 93.31 92 CYS A CA 1
ATOM 738 C C . CYS A 1 92 ? 16.765 -2.357 -16.393 1.00 93.31 92 CYS A C 1
ATOM 740 O O . CYS A 1 92 ? 16.016 -2.926 -17.187 1.00 93.31 92 CYS A O 1
ATOM 742 N N . THR A 1 93 ? 17.924 -2.902 -16.004 1.00 88.56 93 THR A N 1
ATOM 743 C CA . THR A 1 93 ? 18.456 -4.185 -16.506 1.00 88.56 93 THR A CA 1
ATOM 744 C C . THR A 1 93 ? 18.558 -5.226 -15.391 1.00 88.56 93 THR A C 1
ATOM 746 O O . THR A 1 93 ? 18.648 -4.858 -14.224 1.00 88.56 93 THR A O 1
ATOM 749 N N . ALA A 1 94 ? 18.639 -6.514 -15.735 1.00 83.56 94 ALA A N 1
ATOM 750 C CA . ALA A 1 94 ? 18.834 -7.610 -14.781 1.00 83.56 94 ALA A CA 1
ATOM 751 C C . ALA A 1 94 ? 20.304 -7.911 -14.399 1.00 83.56 94 ALA A C 1
ATOM 753 O O . ALA A 1 94 ? 20.609 -9.019 -13.958 1.00 83.56 94 ALA A O 1
ATOM 754 N N . SER A 1 95 ? 21.233 -6.966 -14.583 1.00 70.31 95 SER A N 1
ATOM 755 C CA . SER A 1 95 ? 22.649 -7.162 -14.215 1.00 70.31 95 SER A CA 1
ATOM 756 C C . SER A 1 95 ? 22.857 -7.365 -12.697 1.00 70.31 95 SER A C 1
ATOM 758 O O . SER A 1 95 ? 21.980 -7.059 -11.898 1.00 70.31 95 SER A O 1
ATOM 760 N N . GLY A 1 96 ? 24.006 -7.910 -12.273 1.00 59.06 96 GLY A N 1
ATOM 761 C CA . GLY A 1 96 ? 24.239 -8.428 -10.907 1.00 59.06 96 GLY A CA 1
ATOM 762 C C . GLY A 1 96 ? 24.066 -7.449 -9.730 1.00 59.06 96 GLY A C 1
ATOM 763 O O . GLY A 1 96 ? 23.940 -7.893 -8.594 1.00 59.06 96 GLY A O 1
ATOM 764 N N . THR A 1 97 ? 24.010 -6.139 -9.983 1.00 70.88 97 THR A N 1
ATOM 765 C CA . THR A 1 97 ? 23.687 -5.082 -9.001 1.00 70.88 97 THR A CA 1
ATOM 766 C C . THR A 1 97 ? 22.319 -4.445 -9.262 1.00 70.88 97 THR A C 1
ATOM 768 O O . THR A 1 97 ? 22.085 -3.285 -8.915 1.00 70.88 97 THR A O 1
ATOM 771 N N . THR A 1 98 ? 21.419 -5.178 -9.923 1.00 79.75 98 THR A N 1
ATOM 772 C CA . THR A 1 98 ? 20.130 -4.649 -10.358 1.00 79.75 98 THR A CA 1
ATOM 773 C C . THR A 1 98 ? 19.282 -4.164 -9.188 1.00 79.75 98 THR A C 1
ATOM 775 O O . THR A 1 98 ? 19.168 -4.786 -8.134 1.00 79.75 98 THR A O 1
ATOM 778 N N . THR A 1 99 ? 18.654 -3.023 -9.425 1.00 90.81 99 THR A N 1
ATOM 779 C CA . THR A 1 99 ? 17.633 -2.396 -8.590 1.00 90.81 99 THR A CA 1
ATOM 780 C C . THR A 1 99 ? 16.322 -2.263 -9.370 1.00 90.81 99 THR A C 1
ATOM 782 O O . THR A 1 99 ? 15.483 -1.432 -9.031 1.00 90.81 99 THR A O 1
ATOM 785 N N . ALA A 1 100 ? 16.140 -3.076 -10.420 1.00 93.00 100 ALA A N 1
ATOM 786 C CA . ALA A 1 100 ? 14.899 -3.137 -11.180 1.00 93.00 100 ALA A CA 1
ATOM 787 C C . ALA A 1 100 ? 13.720 -3.454 -10.260 1.00 93.00 100 ALA A C 1
ATOM 789 O O . ALA A 1 100 ? 13.766 -4.389 -9.455 1.00 93.00 100 ALA A O 1
ATOM 790 N N . GLY A 1 101 ? 12.663 -2.648 -10.356 1.00 93.50 101 GLY A N 1
ATOM 791 C CA . GLY A 1 101 ? 11.508 -2.785 -9.485 1.00 93.50 101 GLY A CA 1
ATOM 792 C C . GLY A 1 101 ? 11.700 -2.259 -8.067 1.00 93.50 101 GLY A C 1
ATOM 793 O O . GLY A 1 101 ? 10.843 -2.511 -7.221 1.00 93.50 101 GLY A O 1
ATOM 794 N N . LYS A 1 102 ? 12.787 -1.528 -7.780 1.00 92.88 102 LYS A N 1
ATOM 795 C CA . LYS A 1 102 ? 12.982 -0.857 -6.486 1.00 92.88 102 LYS A CA 1
ATOM 796 C C . LYS A 1 102 ? 11.806 0.057 -6.140 1.00 92.88 102 LYS A C 1
ATOM 798 O O . LYS A 1 102 ? 11.390 0.086 -4.988 1.00 92.88 102 LYS A O 1
ATOM 803 N N . SER A 1 103 ? 11.292 0.800 -7.118 1.00 93.88 103 SER A N 1
ATOM 804 C CA . SER A 1 103 ? 10.192 1.741 -6.927 1.00 93.88 103 SER A CA 1
ATOM 805 C C . SER A 1 103 ? 9.434 1.992 -8.225 1.00 93.88 103 SER A C 1
ATOM 807 O O . SER A 1 103 ? 9.998 1.883 -9.316 1.00 93.88 103 SER A O 1
ATOM 809 N N . ILE A 1 104 ? 8.163 2.381 -8.109 1.00 94.06 104 ILE A N 1
ATOM 810 C CA . ILE A 1 104 ? 7.331 2.729 -9.269 1.00 94.06 104 ILE A CA 1
ATOM 811 C C . ILE A 1 104 ? 7.933 3.919 -10.031 1.00 94.06 104 ILE A C 1
ATOM 813 O O . ILE A 1 104 ? 7.971 3.899 -11.258 1.00 94.06 104 ILE A O 1
ATOM 817 N N . VAL A 1 105 ? 8.441 4.946 -9.336 1.00 92.81 105 VAL A N 1
ATOM 818 C CA . VAL A 1 105 ? 9.023 6.123 -10.013 1.00 92.81 105 VAL A CA 1
ATOM 819 C C . VAL A 1 105 ? 10.301 5.784 -10.783 1.00 92.81 105 VAL A C 1
ATOM 821 O O . VAL A 1 105 ? 10.513 6.315 -11.874 1.00 92.81 105 VAL A O 1
ATOM 824 N N . SER A 1 106 ? 11.127 4.872 -10.260 1.00 94.38 106 SER A N 1
ATOM 825 C CA . SER A 1 106 ? 12.328 4.396 -10.954 1.00 94.38 106 SER A CA 1
ATOM 826 C C . SER A 1 106 ? 11.962 3.610 -12.212 1.00 94.38 106 SER A C 1
ATOM 828 O O . SER A 1 106 ? 12.541 3.839 -13.275 1.00 94.38 106 SER A O 1
ATOM 830 N N . ASP A 1 107 ? 10.964 2.730 -12.118 1.00 95.12 107 ASP A N 1
ATOM 831 C CA . ASP A 1 107 ? 10.486 1.956 -13.264 1.00 95.12 107 ASP A CA 1
ATOM 832 C C . ASP A 1 107 ? 9.871 2.870 -14.342 1.00 95.12 107 ASP A C 1
ATOM 834 O O . ASP A 1 107 ? 10.142 2.688 -15.529 1.00 95.12 107 ASP A O 1
ATOM 838 N N . ILE A 1 108 ? 9.123 3.913 -13.957 1.00 93.25 108 ILE A N 1
ATOM 839 C CA . ILE A 1 108 ? 8.602 4.921 -14.898 1.00 93.25 108 ILE A CA 1
ATOM 840 C C . ILE A 1 108 ? 9.746 5.635 -15.628 1.00 93.25 108 ILE A C 1
ATOM 842 O O . ILE A 1 108 ? 9.686 5.782 -16.848 1.00 93.25 108 ILE A O 1
ATOM 846 N N . ALA A 1 109 ? 10.814 6.038 -14.932 1.00 93.31 109 ALA A N 1
ATOM 847 C CA . ALA A 1 109 ? 11.965 6.665 -15.586 1.00 93.31 109 ALA A CA 1
ATOM 848 C C . ALA A 1 109 ? 12.595 5.744 -16.654 1.00 93.31 109 ALA A C 1
ATOM 850 O O . ALA A 1 109 ? 12.928 6.201 -17.750 1.00 93.31 109 ALA A O 1
ATOM 851 N N . CYS A 1 110 ? 12.696 4.438 -16.377 1.00 93.75 110 CYS A N 1
ATOM 852 C CA . CYS A 1 110 ? 13.180 3.438 -17.335 1.00 93.75 110 CYS A CA 1
ATOM 853 C C . CYS A 1 110 ? 12.273 3.277 -18.566 1.00 93.75 110 CYS A C 1
ATOM 855 O O . CYS A 1 110 ? 12.778 3.142 -19.688 1.00 93.75 110 CYS A O 1
ATOM 857 N N . LEU A 1 111 ? 10.953 3.263 -18.345 1.00 92.00 111 LEU A N 1
ATOM 858 C CA . LEU A 1 111 ? 9.923 3.052 -19.368 1.00 92.00 111 LEU A CA 1
ATOM 859 C C . LEU A 1 111 ? 9.737 4.262 -20.279 1.00 92.00 111 LEU A C 1
ATOM 861 O O . LEU A 1 111 ? 9.431 4.107 -21.456 1.00 92.00 111 LEU A O 1
ATOM 865 N N . CYS A 1 112 ? 9.912 5.459 -19.729 1.00 91.12 112 CYS A N 1
ATOM 866 C CA . CYS A 1 112 ? 9.455 6.680 -20.372 1.00 91.12 112 CYS A CA 1
ATOM 867 C C . CYS A 1 112 ? 10.584 7.549 -20.930 1.00 91.12 112 CYS A C 1
ATOM 869 O O . CYS A 1 112 ? 10.314 8.502 -21.658 1.00 91.12 112 CYS A O 1
ATOM 871 N N . SER A 1 113 ? 11.848 7.219 -20.644 1.00 91.75 113 SER A N 1
ATOM 872 C CA . SER A 1 113 ? 13.003 7.928 -21.198 1.00 91.75 113 SER A CA 1
ATOM 873 C C . SER A 1 113 ? 13.790 7.083 -22.199 1.00 91.75 113 SER A C 1
ATOM 875 O O . SER A 1 113 ? 14.112 5.919 -21.935 1.00 91.75 113 SER A O 1
ATOM 877 N N . SER A 1 114 ? 14.112 7.686 -23.349 1.00 90.06 114 SER A N 1
ATOM 878 C CA . SER A 1 114 ? 14.982 7.109 -24.383 1.00 90.06 114 SER A CA 1
ATOM 879 C C . SER A 1 114 ? 15.615 8.175 -25.287 1.00 90.06 114 SER A C 1
ATOM 881 O O . SER A 1 114 ? 15.123 9.301 -25.361 1.00 90.06 114 SER A O 1
ATOM 883 N N . THR A 1 115 ? 16.718 7.844 -25.971 1.00 85.88 115 THR A N 1
ATOM 884 C CA . THR A 1 115 ? 17.461 8.791 -26.833 1.00 85.88 115 THR A CA 1
ATOM 885 C C . THR A 1 115 ? 16.591 9.282 -27.984 1.00 85.88 115 THR A C 1
ATOM 887 O O . THR A 1 115 ? 16.605 10.457 -28.337 1.00 85.88 115 THR A O 1
ATOM 890 N N . SER A 1 116 ? 15.788 8.375 -28.539 1.00 76.12 116 SER A N 1
ATOM 891 C CA . SER A 1 116 ? 14.842 8.655 -29.613 1.00 76.12 116 SER A CA 1
ATOM 892 C C . SER A 1 116 ? 13.408 8.796 -29.097 1.00 76.12 116 SER A C 1
ATOM 894 O O . SER A 1 116 ? 12.490 8.430 -29.832 1.00 76.12 116 SER A O 1
ATOM 896 N N . ALA A 1 117 ? 13.201 9.224 -27.841 1.00 67.00 117 ALA A N 1
ATOM 897 C CA . ALA A 1 117 ? 11.870 9.281 -27.236 1.00 67.00 117 ALA A CA 1
ATOM 898 C C . ALA A 1 117 ? 10.916 10.076 -28.143 1.00 67.00 117 ALA A C 1
ATOM 900 O O . ALA A 1 117 ? 11.076 11.300 -28.258 1.00 67.00 117 ALA A O 1
ATOM 901 N N . PRO A 1 118 ? 9.948 9.414 -28.812 1.00 67.69 118 PRO A N 1
ATOM 902 C CA . PRO A 1 118 ? 8.953 10.138 -29.571 1.00 67.69 118 PRO A CA 1
ATOM 903 C C . PRO A 1 118 ? 8.149 10.975 -28.583 1.00 67.69 118 PRO A C 1
ATOM 905 O O . PRO A 1 118 ? 7.920 10.562 -27.439 1.00 67.69 118 PRO A O 1
ATOM 908 N N . THR A 1 119 ? 7.690 12.144 -29.024 1.00 70.56 119 THR A N 1
ATOM 909 C CA . THR A 1 119 ? 6.658 12.856 -28.276 1.00 70.56 119 THR A CA 1
ATOM 910 C C . THR A 1 119 ? 5.507 11.877 -28.049 1.00 70.56 119 THR A C 1
ATOM 912 O O . THR A 1 119 ? 5.080 11.203 -28.988 1.00 70.56 119 THR A O 1
ATOM 915 N N . ASN A 1 120 ? 5.023 11.799 -26.810 1.00 78.50 120 ASN A N 1
ATOM 916 C CA . ASN A 1 120 ? 3.905 10.964 -26.360 1.00 78.50 120 ASN A CA 1
ATOM 917 C C . ASN A 1 120 ? 4.216 9.554 -25.822 1.00 78.50 120 ASN A C 1
ATOM 919 O O . ASN A 1 120 ? 3.274 8.809 -25.557 1.00 78.50 120 ASN A O 1
ATOM 923 N N . MET A 1 121 ? 5.482 9.177 -25.610 1.00 79.94 121 MET A N 1
ATOM 924 C CA . MET A 1 121 ? 5.840 7.807 -25.196 1.00 79.94 121 MET A CA 1
ATOM 925 C C . MET A 1 121 ? 5.113 7.302 -23.933 1.00 79.94 121 MET A C 1
ATOM 927 O O . MET A 1 121 ? 4.706 6.144 -23.889 1.00 79.94 121 MET A O 1
ATOM 931 N N . CYS A 1 122 ? 4.921 8.162 -22.930 1.00 84.31 122 CYS A N 1
ATOM 932 C CA . CYS A 1 122 ? 4.218 7.827 -21.685 1.00 84.31 122 CYS A CA 1
ATOM 933 C C . CYS A 1 122 ? 3.061 8.785 -21.381 1.00 84.31 122 CYS A C 1
ATOM 935 O O . CYS A 1 122 ? 2.733 9.038 -20.224 1.00 84.31 122 CYS A O 1
ATOM 937 N N . GLY A 1 123 ? 2.446 9.330 -22.430 1.00 80.50 123 GLY A N 1
ATOM 938 C CA . GLY A 1 123 ? 1.308 10.239 -22.323 1.00 80.50 123 GLY A CA 1
ATOM 939 C C . GLY A 1 123 ? 1.475 11.482 -23.182 1.00 80.50 123 GLY A C 1
ATOM 940 O O . GLY A 1 123 ? 2.589 11.847 -23.553 1.00 80.50 123 GLY A O 1
ATOM 941 N N . THR A 1 124 ? 0.366 12.137 -23.504 1.00 81.00 124 THR A N 1
ATOM 942 C CA . THR A 1 124 ? 0.333 13.264 -24.440 1.00 81.00 124 THR A CA 1
ATOM 943 C C . THR A 1 124 ? 1.312 14.377 -24.054 1.00 81.00 124 THR A C 1
ATOM 945 O O . THR A 1 124 ? 1.364 14.830 -22.910 1.00 81.00 124 THR A O 1
ATOM 948 N N . SER A 1 125 ? 2.095 14.824 -25.031 1.00 81.88 125 SER A N 1
ATOM 949 C CA . SER A 1 125 ? 3.125 15.855 -24.925 1.00 81.88 125 SER A CA 1
ATOM 950 C C . SER A 1 125 ? 4.206 15.562 -23.881 1.00 81.88 125 SER A C 1
ATOM 952 O O . SER A 1 125 ? 4.794 16.492 -23.335 1.00 81.88 125 SER A O 1
ATOM 954 N N . THR A 1 126 ? 4.475 14.285 -23.591 1.00 82.44 126 THR A N 1
ATOM 955 C CA . THR A 1 126 ? 5.629 13.874 -22.779 1.00 82.44 126 THR A CA 1
ATOM 956 C C . THR A 1 126 ? 6.846 13.576 -23.653 1.00 82.44 126 THR A C 1
ATOM 958 O O . THR A 1 126 ? 6.718 12.977 -24.726 1.00 82.44 126 THR A O 1
ATOM 961 N N . LYS A 1 127 ? 8.031 13.985 -23.186 1.00 84.50 127 LYS A N 1
ATOM 962 C CA . LYS A 1 127 ? 9.332 13.653 -23.778 1.00 84.50 127 LYS A CA 1
ATOM 963 C C . LYS A 1 127 ? 10.414 13.752 -22.700 1.00 84.50 127 LYS A C 1
ATOM 965 O O . LYS A 1 127 ? 10.617 14.832 -22.165 1.00 84.50 127 LYS A O 1
ATOM 970 N N . ALA A 1 128 ? 11.135 12.665 -22.425 1.00 86.44 128 ALA A N 1
ATOM 971 C CA . ALA A 1 128 ? 12.314 12.705 -21.556 1.00 86.44 128 ALA A CA 1
ATOM 972 C C . ALA A 1 128 ? 13.522 12.074 -22.245 1.00 86.44 128 ALA A C 1
ATOM 974 O O . ALA A 1 128 ? 13.527 10.877 -22.548 1.00 86.44 128 ALA A O 1
ATOM 975 N N . THR A 1 129 ? 14.564 12.876 -22.447 1.00 89.00 129 THR A N 1
ATOM 976 C CA . THR A 1 129 ? 15.804 12.473 -23.129 1.00 89.00 129 THR A CA 1
ATOM 977 C C . THR A 1 129 ? 17.025 12.494 -22.209 1.00 89.00 129 THR A C 1
ATOM 979 O O . THR A 1 129 ? 18.150 12.391 -22.689 1.00 89.00 129 THR A O 1
ATOM 982 N N . ASP A 1 130 ? 16.814 12.577 -20.895 1.00 90.44 130 ASP A N 1
ATOM 983 C CA . ASP A 1 130 ? 17.896 12.653 -19.908 1.00 90.44 130 ASP A CA 1
ATOM 984 C C . ASP A 1 130 ? 18.409 11.270 -19.480 1.00 90.44 130 ASP A C 1
ATOM 986 O O . ASP A 1 130 ? 19.593 11.098 -19.219 1.00 90.44 130 ASP A O 1
ATOM 990 N N . TYR A 1 131 ? 17.554 10.245 -19.447 1.00 93.88 131 TYR A N 1
ATOM 991 C CA . TYR A 1 131 ? 17.887 8.921 -18.912 1.00 93.88 131 TYR A CA 1
ATOM 992 C C . TYR A 1 131 ? 17.937 7.854 -20.011 1.00 93.88 131 TYR A C 1
ATOM 994 O O . TYR A 1 131 ? 17.170 6.897 -20.012 1.00 93.88 131 TYR A O 1
ATOM 1002 N N . THR A 1 132 ? 18.813 8.042 -20.996 1.00 90.56 132 THR A N 1
ATOM 1003 C CA . THR A 1 132 ? 18.698 7.438 -22.334 1.00 90.56 132 THR A CA 1
ATOM 1004 C C . THR A 1 132 ? 19.739 6.385 -22.696 1.00 90.56 132 THR A C 1
ATOM 1006 O O . THR A 1 132 ? 19.613 5.742 -23.733 1.00 90.56 132 THR A O 1
ATOM 1009 N N . ASP A 1 133 ? 20.732 6.148 -21.847 1.00 89.69 133 ASP A N 1
ATOM 1010 C CA . ASP A 1 133 ? 21.743 5.107 -22.043 1.00 89.69 133 ASP A CA 1
ATOM 1011 C C . ASP A 1 133 ? 22.200 4.521 -20.694 1.00 89.69 133 ASP A C 1
ATOM 1013 O O . ASP A 1 133 ? 21.814 5.002 -19.626 1.00 89.69 133 ASP A O 1
ATOM 1017 N N . THR A 1 134 ? 23.017 3.464 -20.721 1.00 87.94 134 THR A N 1
ATOM 1018 C CA . THR A 1 134 ? 23.485 2.749 -19.519 1.00 87.94 134 THR A CA 1
ATOM 1019 C C . THR A 1 134 ? 24.423 3.553 -18.614 1.00 87.94 134 THR A C 1
ATOM 1021 O O . THR A 1 134 ? 24.580 3.181 -17.452 1.00 87.94 134 THR A O 1
ATOM 1024 N N . THR A 1 135 ? 25.038 4.624 -19.117 1.00 90.44 135 THR A N 1
ATOM 1025 C CA . THR A 1 135 ? 25.930 5.525 -18.367 1.00 90.44 135 THR A CA 1
ATOM 1026 C C . THR A 1 135 ? 25.166 6.595 -17.586 1.00 90.44 135 THR A C 1
ATOM 1028 O O . THR A 1 135 ? 25.716 7.185 -16.657 1.00 90.44 135 THR A O 1
ATOM 1031 N N . GLN A 1 136 ? 23.885 6.810 -17.907 1.00 94.75 136 GLN A N 1
ATOM 1032 C CA . GLN A 1 136 ? 23.061 7.807 -17.233 1.00 94.75 136 GLN A CA 1
ATOM 1033 C C . GLN A 1 136 ? 22.822 7.462 -15.766 1.00 94.75 136 GLN A C 1
ATOM 1035 O O . GLN A 1 136 ? 22.670 6.298 -15.384 1.00 94.75 136 GLN A O 1
ATOM 1040 N N . THR A 1 137 ? 22.778 8.509 -14.946 1.00 94.75 137 THR A N 1
ATOM 1041 C CA . THR A 1 137 ? 22.834 8.423 -13.483 1.00 94.75 137 THR A CA 1
ATOM 1042 C C . THR A 1 137 ? 21.463 8.606 -12.831 1.00 94.75 137 THR A C 1
ATOM 1044 O O . THR A 1 137 ? 20.463 8.890 -13.494 1.00 94.75 137 THR A O 1
ATOM 1047 N N . ALA A 1 138 ? 21.432 8.500 -11.502 1.00 93.75 138 ALA A N 1
ATOM 1048 C CA . ALA A 1 138 ? 20.247 8.770 -10.698 1.00 93.75 138 ALA A CA 1
ATOM 1049 C C . ALA A 1 138 ? 19.686 10.195 -10.898 1.00 93.75 138 ALA A C 1
ATOM 1051 O O . ALA A 1 138 ? 18.470 10.366 -10.967 1.00 93.75 138 ALA A O 1
ATOM 1052 N N . ALA A 1 139 ? 20.549 11.203 -11.073 1.00 94.25 139 ALA A N 1
ATOM 1053 C CA . ALA A 1 139 ? 20.123 12.581 -11.331 1.00 94.25 139 ALA A CA 1
ATOM 1054 C C . ALA A 1 139 ? 19.404 12.728 -12.680 1.00 94.25 139 ALA A C 1
ATOM 1056 O O . ALA A 1 139 ? 18.398 13.436 -12.795 1.00 94.25 139 ALA A O 1
ATOM 1057 N N . SER A 1 140 ? 19.877 12.002 -13.694 1.00 94.81 140 SER A N 1
ATOM 1058 C CA . SER A 1 140 ? 19.231 11.956 -15.003 1.00 94.81 140 SER A CA 1
ATOM 1059 C C . SER A 1 140 ? 17.853 11.283 -14.921 1.00 94.81 140 SER A C 1
ATOM 1061 O O . SER A 1 140 ? 16.879 11.783 -15.484 1.00 94.81 140 SER A O 1
ATOM 1063 N N . ALA A 1 141 ? 17.730 10.198 -14.145 1.00 94.12 141 ALA A N 1
ATOM 1064 C CA . ALA A 1 141 ? 16.443 9.553 -13.876 1.00 94.12 141 ALA A CA 1
ATOM 1065 C C . ALA A 1 141 ? 15.465 10.478 -13.131 1.00 94.12 141 ALA A C 1
ATOM 1067 O O . ALA A 1 141 ? 14.292 10.550 -13.497 1.00 94.12 141 ALA A O 1
ATOM 1068 N N . ARG A 1 142 ? 15.941 11.234 -12.132 1.00 93.12 142 ARG A N 1
ATOM 1069 C CA . ARG A 1 142 ? 15.130 12.232 -11.415 1.00 93.12 142 ARG A CA 1
ATOM 1070 C C . ARG A 1 142 ? 14.623 13.333 -12.343 1.00 93.12 142 ARG A C 1
ATOM 1072 O O . ARG A 1 142 ? 13.464 13.740 -12.233 1.00 93.12 142 ARG A O 1
ATOM 1079 N N . THR A 1 143 ? 15.465 13.801 -13.261 1.00 92.06 143 THR A N 1
ATOM 1080 C CA . THR A 1 143 ? 15.082 14.804 -14.267 1.00 92.06 143 THR A CA 1
ATOM 1081 C C . THR A 1 143 ? 13.977 14.259 -15.169 1.00 92.06 143 THR A C 1
ATOM 1083 O O . THR A 1 143 ? 12.925 14.889 -15.295 1.00 92.06 143 THR A O 1
ATOM 1086 N N . ALA A 1 144 ? 14.147 13.034 -15.677 1.00 90.94 144 ALA A N 1
ATOM 1087 C CA . ALA A 1 144 ? 13.119 12.351 -16.455 1.00 90.94 144 ALA A CA 1
ATOM 1088 C C . ALA A 1 144 ? 11.805 12.202 -15.664 1.00 90.94 144 ALA A C 1
ATOM 1090 O O . ALA A 1 144 ? 10.745 12.588 -16.151 1.00 90.94 144 ALA A O 1
ATOM 1091 N N . TRP A 1 145 ? 11.856 11.715 -14.418 1.00 90.69 145 TRP A N 1
ATOM 1092 C CA . TRP A 1 145 ? 10.676 11.594 -13.551 1.00 90.69 145 TRP A CA 1
ATOM 1093 C C . TRP A 1 145 ? 9.970 12.933 -13.323 1.00 90.69 145 TRP A C 1
ATOM 1095 O O . TRP A 1 145 ? 8.744 12.993 -13.386 1.00 90.69 145 TRP A O 1
ATOM 1105 N N . THR A 1 146 ? 10.721 14.011 -13.091 1.00 89.12 146 THR A N 1
ATOM 1106 C CA . THR A 1 146 ? 10.159 15.351 -12.859 1.00 89.12 146 THR A CA 1
ATOM 1107 C C . THR A 1 146 ? 9.300 15.811 -14.035 1.00 89.12 146 THR A C 1
ATOM 1109 O O . THR A 1 146 ? 8.271 16.455 -13.827 1.00 89.12 146 THR A O 1
ATOM 1112 N N . GLU A 1 147 ? 9.675 15.448 -15.261 1.00 86.88 147 GLU A N 1
ATOM 1113 C CA . GLU A 1 147 ? 8.883 15.749 -16.451 1.00 86.88 147 GLU A CA 1
ATOM 1114 C C . GLU A 1 147 ? 7.563 14.961 -16.484 1.00 86.88 147 GLU A C 1
ATOM 1116 O O . GLU A 1 147 ? 6.496 15.545 -16.685 1.00 86.88 147 GLU A O 1
ATOM 1121 N N . PHE A 1 148 ? 7.597 13.658 -16.187 1.00 85.75 148 PHE A N 1
ATOM 1122 C CA . PHE A 1 148 ? 6.390 12.820 -16.160 1.00 85.75 148 PHE A CA 1
ATOM 1123 C C . PHE A 1 148 ? 5.464 13.140 -14.989 1.00 85.75 148 PHE A C 1
ATOM 1125 O O . PHE A 1 148 ? 4.242 13.144 -15.146 1.00 85.75 148 PHE A O 1
ATOM 1132 N N . LYS A 1 149 ? 6.022 13.469 -13.822 1.00 85.88 149 LYS A N 1
ATOM 1133 C CA . LYS A 1 149 ? 5.263 13.813 -12.616 1.00 85.88 149 LYS A CA 1
ATOM 11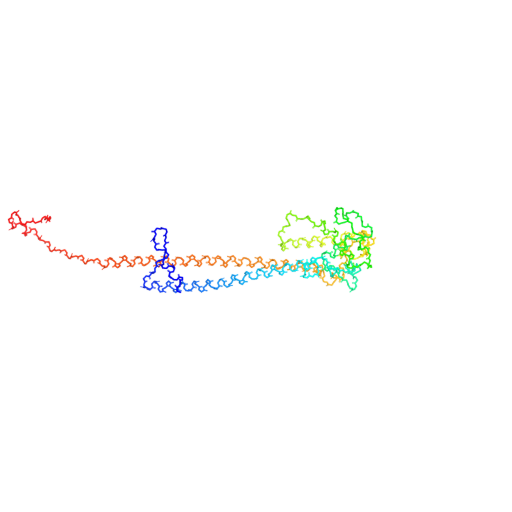34 C C . LYS A 1 149 ? 4.280 14.955 -12.873 1.00 85.88 149 LYS A C 1
ATOM 1136 O O . LYS A 1 149 ? 3.144 14.877 -12.418 1.00 85.88 149 LYS A O 1
ATOM 1141 N N . LYS A 1 150 ? 4.681 15.976 -13.643 1.00 81.56 150 LYS A N 1
ATOM 1142 C CA . LYS A 1 150 ? 3.816 17.115 -14.015 1.00 81.56 150 LYS A CA 1
ATOM 1143 C C . LYS A 1 150 ? 2.584 16.697 -14.821 1.00 81.56 150 LYS A C 1
ATOM 1145 O O . LYS A 1 150 ? 1.601 17.425 -14.834 1.00 81.56 150 LYS A O 1
ATOM 1150 N N . LYS A 1 151 ? 2.662 15.570 -15.534 1.00 79.62 151 LYS A N 1
ATOM 1151 C CA . LYS A 1 151 ? 1.577 15.022 -16.360 1.00 79.62 151 LYS A CA 1
ATOM 1152 C C . LYS A 1 151 ? 0.775 13.944 -15.638 1.00 79.62 151 LYS A C 1
ATOM 1154 O O . LYS A 1 151 ? -0.337 13.631 -16.041 1.00 79.62 151 LYS A O 1
ATOM 1159 N N . CYS A 1 152 ? 1.305 13.407 -14.543 1.00 77.06 152 CYS A N 1
ATOM 1160 C CA . CYS A 1 152 ? 0.663 12.395 -13.711 1.00 77.06 152 CYS A CA 1
ATOM 1161 C C . CYS A 1 152 ? -0.392 13.003 -12.756 1.00 77.06 152 CYS A C 1
ATOM 1163 O O . CYS A 1 152 ? -0.424 12.677 -11.569 1.00 77.06 152 CYS A O 1
ATOM 1165 N N . THR A 1 153 ? -1.240 13.912 -13.247 1.00 66.44 153 THR A N 1
ATOM 1166 C CA . THR A 1 153 ? -2.207 14.680 -12.435 1.00 66.44 153 THR A CA 1
ATOM 1167 C C . THR A 1 153 ? -3.672 14.312 -12.668 1.00 66.44 153 THR A C 1
ATOM 1169 O O . THR A 1 153 ? -4.559 14.996 -12.170 1.00 66.44 153 THR A O 1
ATOM 1172 N N . GLU A 1 154 ? -3.966 13.220 -13.369 1.00 56.00 154 GLU A N 1
ATOM 1173 C CA . GLU A 1 154 ? -5.338 12.899 -13.775 1.00 56.00 154 GLU A CA 1
ATOM 1174 C C . GLU A 1 154 ? -5.810 11.549 -13.241 1.00 56.00 154 GLU A C 1
ATOM 1176 O O . GLU A 1 154 ? -5.858 10.568 -13.968 1.00 56.00 154 GLU A O 1
ATOM 1181 N N . LEU A 1 155 ? -6.215 11.505 -11.974 1.00 52.62 155 LEU A N 1
ATOM 1182 C CA . LEU A 1 155 ? -7.273 10.596 -11.527 1.00 52.62 155 LEU A CA 1
ATOM 1183 C C . LEU A 1 155 ? -8.049 11.325 -10.431 1.00 52.62 155 LEU A C 1
ATOM 1185 O O . LEU A 1 155 ? -7.568 11.400 -9.303 1.00 52.62 155 LEU A O 1
ATOM 1189 N N . VAL A 1 156 ? -9.217 11.899 -10.748 1.00 57.50 156 VAL A N 1
ATOM 1190 C CA . VAL A 1 156 ? -10.068 12.569 -9.750 1.00 57.50 156 VAL A CA 1
ATOM 1191 C C . VAL A 1 156 ? -11.509 12.050 -9.796 1.00 57.50 156 VAL A C 1
ATOM 1193 O O . VAL A 1 156 ? -12.133 12.115 -10.855 1.00 57.50 156 VAL A O 1
ATOM 1196 N N . PRO A 1 157 ? -12.067 11.618 -8.647 1.00 60.94 157 PRO A N 1
ATOM 1197 C CA . PRO A 1 157 ? -11.358 11.185 -7.443 1.00 60.94 157 PRO A CA 1
ATOM 1198 C C . PRO A 1 157 ? -10.818 9.758 -7.632 1.00 60.94 157 PRO A C 1
ATOM 1200 O O . PRO A 1 157 ? -11.549 8.887 -8.119 1.00 60.94 157 PRO A O 1
ATOM 1203 N N . PRO A 1 158 ? -9.565 9.477 -7.224 1.00 64.94 158 PRO A N 1
ATOM 1204 C CA . PRO A 1 158 ? -9.096 8.109 -7.193 1.00 64.94 158 PRO A CA 1
ATOM 1205 C C . PRO A 1 158 ? -9.950 7.373 -6.154 1.00 64.94 158 PRO A C 1
ATOM 1207 O O . PRO A 1 158 ? -10.178 7.881 -5.051 1.00 64.94 158 PRO A O 1
ATOM 1210 N N . PRO A 1 159 ? -10.490 6.201 -6.494 1.00 69.56 159 PRO A N 1
ATOM 1211 C CA . PRO A 1 159 ? -11.332 5.483 -5.562 1.00 69.56 159 PRO A CA 1
ATOM 1212 C C . PRO A 1 159 ? -10.519 5.028 -4.338 1.00 69.56 159 PRO A C 1
ATOM 1214 O O . PRO A 1 159 ? -9.301 4.866 -4.453 1.00 69.56 159 PRO A O 1
ATOM 1217 N N . PRO A 1 160 ? -11.171 4.758 -3.188 1.00 80.12 160 PRO A N 1
ATOM 1218 C CA . PRO A 1 160 ? -10.474 4.364 -1.969 1.00 80.12 160 PRO A CA 1
ATOM 1219 C C . PRO A 1 160 ? -9.529 3.187 -2.208 1.00 80.12 160 PRO A C 1
ATOM 1221 O O . PRO A 1 160 ? -9.904 2.196 -2.852 1.00 80.12 160 PRO A O 1
ATOM 1224 N N . PHE A 1 161 ? -8.309 3.300 -1.683 1.00 84.75 161 PHE A N 1
ATOM 1225 C CA . PHE A 1 161 ? -7.354 2.202 -1.693 1.00 84.75 161 PHE A CA 1
ATOM 1226 C C . PHE A 1 161 ? -7.955 1.007 -0.947 1.00 84.75 161 PHE A C 1
ATOM 1228 O O . PHE A 1 161 ? -8.545 1.157 0.117 1.00 84.75 161 PHE A O 1
ATOM 1235 N N . SER A 1 162 ? -7.855 -0.176 -1.543 1.00 86.00 162 SER A N 1
ATOM 1236 C CA . SER A 1 162 ? -8.418 -1.409 -0.995 1.00 86.00 162 SER A CA 1
ATOM 1237 C C . SER A 1 162 ? -7.683 -2.600 -1.579 1.00 86.00 162 SER A C 1
ATOM 1239 O O . SER A 1 162 ? -7.201 -2.540 -2.713 1.00 86.00 162 SER A O 1
ATOM 1241 N N . GLN A 1 163 ? -7.688 -3.717 -0.854 1.00 87.94 163 GLN A N 1
ATOM 1242 C CA . GLN A 1 163 ? -7.044 -4.954 -1.289 1.00 87.94 163 GLN A CA 1
ATOM 1243 C C . GLN A 1 163 ? -7.481 -5.393 -2.694 1.00 87.94 163 GLN A C 1
ATOM 1245 O O . GLN A 1 163 ? -6.649 -5.772 -3.518 1.00 87.94 163 GLN A O 1
ATOM 1250 N N . ARG A 1 164 ? -8.779 -5.279 -3.008 1.00 88.06 164 ARG A N 1
ATOM 1251 C CA . ARG A 1 164 ? -9.316 -5.625 -4.332 1.00 88.06 164 ARG A CA 1
ATOM 1252 C C . ARG A 1 164 ? -8.706 -4.773 -5.444 1.00 88.06 164 ARG A C 1
ATOM 1254 O O . ARG A 1 164 ? -8.345 -5.307 -6.488 1.00 88.06 164 ARG A O 1
ATOM 1261 N N . ARG A 1 165 ? -8.606 -3.456 -5.243 1.00 87.50 165 ARG A N 1
ATOM 1262 C CA . ARG A 1 165 ? -8.050 -2.545 -6.258 1.00 87.50 165 ARG A CA 1
ATOM 1263 C C . ARG A 1 165 ? -6.554 -2.746 -6.428 1.00 87.50 165 ARG A C 1
ATOM 1265 O O . ARG A 1 165 ? -6.077 -2.730 -7.557 1.00 87.50 165 ARG A O 1
ATOM 1272 N N . THR A 1 166 ? -5.842 -3.005 -5.336 1.00 88.81 166 THR A N 1
ATOM 1273 C CA . THR A 1 166 ? -4.425 -3.377 -5.372 1.00 88.81 166 THR A CA 1
ATOM 1274 C C . THR A 1 166 ? -4.223 -4.639 -6.205 1.00 88.81 166 THR A C 1
ATOM 1276 O O . THR A 1 166 ? -3.433 -4.623 -7.144 1.00 88.81 166 THR A O 1
ATOM 1279 N N . ALA A 1 167 ? -4.997 -5.698 -5.947 1.00 88.69 167 ALA A N 1
ATOM 1280 C CA . ALA A 1 167 ? -4.922 -6.938 -6.718 1.00 88.69 167 ALA A CA 1
ATOM 1281 C C . ALA A 1 167 ? -5.221 -6.717 -8.211 1.00 88.69 167 ALA A C 1
ATOM 1283 O O . ALA A 1 167 ? -4.519 -7.253 -9.064 1.00 88.69 167 ALA A O 1
ATOM 1284 N N . GLN A 1 168 ? -6.219 -5.888 -8.539 1.00 90.88 168 GLN A N 1
ATOM 1285 C CA . GLN A 1 168 ? -6.537 -5.521 -9.924 1.00 90.88 168 GLN A CA 1
ATOM 1286 C C . GLN A 1 168 ? -5.387 -4.770 -10.606 1.00 90.88 168 GLN A C 1
ATOM 1288 O O . GLN A 1 168 ? -5.031 -5.106 -11.733 1.00 90.88 168 GLN A O 1
ATOM 1293 N N . ALA A 1 169 ? -4.786 -3.787 -9.932 1.00 91.06 169 ALA A N 1
ATOM 1294 C CA . ALA A 1 169 ? -3.660 -3.026 -10.469 1.00 91.06 169 ALA A CA 1
ATOM 1295 C C . ALA A 1 169 ? -2.426 -3.917 -10.692 1.00 91.06 169 ALA A C 1
ATOM 1297 O O . ALA A 1 169 ? -1.818 -3.882 -11.760 1.00 91.06 169 ALA A O 1
ATOM 1298 N N . ILE A 1 170 ? -2.100 -4.774 -9.723 1.00 93.12 170 ILE A N 1
ATOM 1299 C CA . ILE A 1 170 ? -0.996 -5.737 -9.817 1.00 93.12 170 ILE A CA 1
ATOM 1300 C C . ILE A 1 170 ? -1.236 -6.734 -10.956 1.00 93.12 170 ILE A C 1
ATOM 1302 O O . ILE A 1 170 ? -0.332 -6.993 -11.751 1.00 93.12 170 ILE A O 1
ATOM 1306 N N . ALA A 1 171 ? -2.456 -7.263 -11.080 1.00 93.12 171 ALA A N 1
ATOM 1307 C CA . ALA A 1 171 ? -2.823 -8.160 -12.170 1.00 93.12 171 ALA A CA 1
ATOM 1308 C C . ALA A 1 171 ? -2.735 -7.467 -13.538 1.00 93.12 171 ALA A C 1
ATOM 1310 O O . ALA A 1 171 ? -2.255 -8.077 -14.491 1.00 93.12 171 ALA A O 1
ATOM 1311 N N . ALA A 1 172 ? -3.138 -6.196 -13.634 1.00 92.50 172 ALA A N 1
ATOM 1312 C CA . ALA A 1 172 ? -3.024 -5.411 -14.859 1.00 92.50 172 ALA A CA 1
ATOM 1313 C C . ALA A 1 172 ? -1.559 -5.227 -15.282 1.00 92.50 172 ALA A C 1
ATOM 1315 O O . ALA A 1 172 ? -1.233 -5.464 -16.444 1.00 92.50 172 ALA A O 1
ATOM 1316 N N . VAL A 1 173 ? -0.665 -4.896 -14.341 1.00 91.94 173 VAL A N 1
ATOM 1317 C CA . VAL A 1 173 ? 0.780 -4.808 -14.612 1.00 91.94 173 VAL A CA 1
ATOM 1318 C C . VAL A 1 173 ? 1.338 -6.168 -15.025 1.00 91.94 173 VAL A C 1
ATOM 1320 O O . VAL A 1 173 ? 2.001 -6.282 -16.053 1.00 91.94 173 VAL A O 1
ATOM 1323 N N . ARG A 1 174 ? 1.014 -7.233 -14.284 1.00 92.25 174 ARG A N 1
ATOM 1324 C CA . ARG A 1 174 ? 1.445 -8.596 -14.624 1.00 92.25 174 ARG A CA 1
ATOM 1325 C C . ARG A 1 174 ? 1.007 -9.001 -16.029 1.00 92.25 174 ARG A C 1
ATOM 1327 O O . ARG A 1 174 ? 1.768 -9.641 -16.745 1.00 92.25 174 ARG A O 1
ATOM 1334 N N . ALA A 1 175 ? -0.206 -8.626 -16.424 1.00 91.12 175 ALA A N 1
ATOM 1335 C CA . ALA A 1 175 ? -0.775 -8.972 -17.718 1.00 91.12 175 ALA A CA 1
ATOM 1336 C C . ALA A 1 175 ? -0.106 -8.259 -18.899 1.00 91.12 175 ALA A C 1
ATOM 1338 O O . ALA A 1 175 ? -0.335 -8.682 -20.031 1.00 91.12 175 ALA A O 1
ATOM 1339 N N . VAL A 1 176 ? 0.669 -7.191 -18.676 1.00 89.81 176 VAL A N 1
ATOM 1340 C CA . VAL A 1 176 ? 1.404 -6.483 -19.740 1.00 89.81 176 VAL A CA 1
ATOM 1341 C C . VAL A 1 176 ? 2.894 -6.826 -19.781 1.00 89.81 176 VAL A C 1
ATOM 1343 O O . VAL A 1 176 ? 3.537 -6.576 -20.801 1.00 89.81 176 VAL A O 1
ATOM 1346 N N . ILE A 1 177 ? 3.436 -7.456 -18.733 1.00 89.31 177 ILE A N 1
ATOM 1347 C CA . ILE A 1 177 ? 4.805 -7.982 -18.752 1.00 89.31 177 ILE A CA 1
ATOM 1348 C C . ILE A 1 177 ? 4.940 -9.020 -19.872 1.00 89.31 177 ILE A C 1
ATOM 1350 O O . ILE A 1 177 ? 4.128 -9.933 -20.014 1.00 89.31 177 ILE A O 1
ATOM 1354 N N . GLY A 1 178 ? 5.968 -8.841 -20.695 1.00 85.12 178 GLY A N 1
ATOM 1355 C CA . GLY A 1 178 ? 6.329 -9.708 -21.808 1.00 85.12 178 GLY A CA 1
ATOM 1356 C C . GLY A 1 178 ? 5.445 -9.635 -23.039 1.00 85.12 178 GLY A C 1
ATOM 1357 O O . GLY A 1 178 ? 5.748 -10.302 -24.022 1.00 85.12 178 GLY A O 1
ATOM 1358 N N . LYS A 1 179 ? 4.394 -8.806 -23.045 1.00 82.38 179 LYS A N 1
ATOM 1359 C CA . LYS A 1 179 ? 3.510 -8.687 -24.215 1.00 82.38 179 LYS A CA 1
ATOM 1360 C C . LYS A 1 179 ? 4.111 -7.912 -25.381 1.00 82.38 179 LYS A C 1
ATOM 1362 O O . LYS A 1 179 ? 3.727 -8.147 -26.520 1.00 82.38 179 LYS A O 1
ATOM 1367 N N . GLN A 1 180 ? 5.004 -6.967 -25.101 1.00 74.69 180 GLN A N 1
ATOM 1368 C CA . GLN A 1 180 ? 5.531 -6.030 -26.102 1.00 74.69 180 GLN A CA 1
ATOM 1369 C C . GLN A 1 180 ? 6.918 -6.423 -26.631 1.00 74.69 180 GLN A C 1
ATOM 1371 O O . GLN A 1 180 ? 7.425 -5.797 -27.559 1.00 74.69 180 GLN A O 1
ATOM 1376 N N . VAL A 1 181 ? 7.533 -7.464 -26.063 1.00 72.56 181 VAL A N 1
ATOM 1377 C CA . VAL A 1 181 ? 8.910 -7.855 -26.374 1.00 72.56 181 VAL A CA 1
ATOM 1378 C C . VAL A 1 181 ? 8.923 -9.130 -27.201 1.00 72.56 181 VAL A C 1
ATOM 1380 O O . VAL A 1 181 ? 8.438 -10.172 -26.770 1.00 72.56 181 VAL A O 1
ATOM 1383 N N . THR A 1 182 ? 9.555 -9.066 -28.369 1.00 65.75 182 THR A N 1
ATOM 1384 C CA . THR A 1 182 ? 9.911 -10.241 -29.171 1.00 65.75 182 THR A CA 1
ATOM 1385 C C . THR A 1 182 ? 11.412 -10.496 -29.010 1.00 65.75 182 THR A C 1
ATOM 1387 O O . THR A 1 182 ? 12.213 -9.623 -29.346 1.00 65.75 182 THR A O 1
ATOM 1390 N N . GLY A 1 183 ? 11.822 -11.647 -28.463 1.00 62.78 183 GLY A N 1
ATOM 1391 C CA . GLY A 1 183 ? 13.240 -11.949 -28.210 1.00 62.78 183 GLY A CA 1
ATOM 1392 C C . GLY A 1 183 ? 13.475 -12.912 -27.042 1.00 62.78 183 GLY A C 1
ATOM 1393 O O . GLY A 1 183 ? 12.596 -13.699 -26.704 1.00 62.78 183 GLY A O 1
ATOM 1394 N N . ARG A 1 184 ? 14.671 -12.864 -26.434 1.00 59.31 184 ARG A N 1
ATOM 1395 C CA . ARG A 1 184 ? 15.055 -13.693 -25.273 1.00 59.31 184 ARG A CA 1
ATOM 1396 C C . ARG A 1 184 ? 14.417 -13.157 -23.984 1.00 59.31 184 ARG A C 1
ATOM 1398 O O . ARG A 1 184 ? 14.430 -11.954 -23.756 1.00 59.31 184 ARG A O 1
ATOM 1405 N N . ASP A 1 185 ? 13.902 -14.062 -23.153 1.00 68.00 185 ASP A N 1
ATOM 1406 C CA . ASP A 1 185 ? 13.314 -13.806 -21.826 1.00 68.00 185 ASP A CA 1
ATOM 1407 C C . ASP A 1 185 ? 12.201 -12.728 -21.759 1.00 68.00 185 ASP A C 1
ATOM 1409 O O . ASP A 1 185 ? 12.156 -11.947 -20.804 1.00 68.00 185 ASP A O 1
ATOM 1413 N N . PRO A 1 186 ? 11.239 -12.689 -22.707 1.00 74.56 186 PRO A N 1
ATOM 1414 C CA . PRO A 1 186 ? 10.194 -11.665 -22.717 1.00 74.56 186 PRO A CA 1
ATOM 1415 C C . PRO A 1 186 ? 9.334 -11.719 -21.448 1.00 74.56 186 PRO A C 1
ATOM 1417 O O . PRO A 1 186 ? 8.872 -10.686 -20.982 1.00 74.56 186 PRO A O 1
ATOM 1420 N N . ALA A 1 187 ? 9.195 -12.893 -20.824 1.00 83.62 187 ALA A N 1
ATOM 1421 C CA . ALA A 1 187 ? 8.354 -13.136 -19.651 1.00 83.62 187 ALA A CA 1
ATOM 1422 C C . ALA A 1 187 ? 8.646 -12.252 -18.418 1.00 83.62 187 ALA A C 1
ATOM 1424 O O . ALA A 1 187 ? 7.846 -12.252 -17.484 1.00 83.62 187 ALA A O 1
ATOM 1425 N N . TYR A 1 188 ? 9.761 -11.514 -18.396 1.00 88.88 188 TYR A N 1
ATOM 1426 C CA . TYR A 1 188 ? 10.175 -10.685 -17.258 1.00 88.88 188 TYR A CA 1
ATOM 1427 C C . TYR A 1 188 ? 10.333 -9.199 -17.590 1.00 88.88 188 TYR A C 1
ATOM 1429 O O . TYR A 1 188 ? 10.772 -8.431 -16.735 1.00 88.88 188 TYR A O 1
ATOM 1437 N N . ILE A 1 189 ? 10.000 -8.786 -18.814 1.00 90.06 189 ILE A N 1
ATOM 1438 C CA . ILE A 1 189 ? 10.273 -7.432 -19.296 1.00 90.06 189 ILE A CA 1
ATOM 1439 C C . ILE A 1 189 ? 8.977 -6.632 -19.417 1.00 90.06 189 ILE A C 1
ATOM 1441 O O . ILE A 1 189 ? 8.018 -7.076 -20.044 1.00 90.06 189 ILE A O 1
ATOM 1445 N N . LEU A 1 190 ? 8.959 -5.428 -18.852 1.00 91.31 190 LEU A N 1
ATOM 1446 C CA . LEU A 1 190 ? 7.874 -4.461 -19.008 1.00 91.31 190 LEU A CA 1
ATOM 1447 C C . LEU A 1 190 ? 8.278 -3.360 -19.993 1.00 91.31 190 LEU A C 1
ATOM 1449 O O . LEU A 1 190 ? 9.339 -2.763 -19.823 1.00 91.31 190 LEU A O 1
ATOM 1453 N N . GLY A 1 191 ? 7.418 -3.055 -20.968 1.00 87.50 191 GLY A N 1
ATOM 1454 C CA . GLY A 1 191 ? 7.632 -1.988 -21.953 1.00 87.50 191 GLY A CA 1
ATOM 1455 C C . GLY A 1 191 ? 8.422 -2.407 -23.200 1.00 87.50 191 GLY A C 1
ATOM 1456 O O . GLY A 1 191 ? 8.809 -3.566 -23.365 1.00 87.50 191 GLY A O 1
ATOM 1457 N N . GLY A 1 192 ? 8.706 -1.422 -24.055 1.00 77.00 192 GLY A N 1
ATOM 1458 C CA . GLY A 1 192 ? 9.587 -1.546 -25.218 1.00 77.00 192 GLY A CA 1
ATOM 1459 C C . GLY A 1 192 ? 8.940 -2.125 -26.483 1.00 77.00 192 GLY A C 1
ATOM 1460 O O . GLY A 1 192 ? 7.734 -2.025 -26.700 1.00 77.00 192 GLY A O 1
ATOM 1461 N N . GLY A 1 193 ? 9.791 -2.686 -27.347 1.00 70.62 193 GLY A N 1
ATOM 1462 C CA . GLY A 1 193 ? 9.437 -3.307 -28.629 1.00 70.62 193 GLY A CA 1
ATOM 1463 C C . GLY A 1 193 ? 10.367 -4.482 -28.965 1.00 70.62 193 GLY A C 1
ATOM 1464 O O . GLY A 1 193 ? 10.957 -5.092 -28.072 1.00 70.62 193 GLY A O 1
ATOM 1465 N N . ALA A 1 194 ? 10.549 -4.791 -30.252 1.00 66.31 194 ALA A N 1
ATOM 1466 C CA . ALA A 1 194 ? 11.335 -5.930 -30.747 1.00 66.31 194 ALA A CA 1
ATOM 1467 C C . ALA A 1 194 ? 12.869 -5.790 -30.568 1.00 66.31 194 ALA A C 1
ATOM 1469 O O . ALA A 1 194 ? 13.617 -5.690 -31.535 1.00 66.31 194 ALA A O 1
ATOM 1470 N N . SER A 1 195 ? 13.363 -5.754 -29.329 1.00 67.12 195 SER A N 1
ATOM 1471 C CA . SER A 1 195 ? 14.792 -5.618 -29.000 1.00 67.12 195 SER A CA 1
ATOM 1472 C C . SER A 1 195 ? 15.161 -6.465 -27.775 1.00 67.12 195 SER A C 1
ATOM 1474 O O . SER A 1 195 ? 14.293 -6.760 -26.960 1.00 67.12 195 SER A O 1
ATOM 1476 N N . ALA A 1 196 ? 16.447 -6.769 -27.550 1.00 65.75 196 ALA A N 1
ATOM 1477 C CA . ALA A 1 196 ? 16.923 -7.609 -26.435 1.00 65.75 196 ALA A CA 1
ATOM 1478 C C . ALA A 1 196 ? 17.520 -6.868 -25.207 1.00 65.75 196 ALA A C 1
ATOM 1480 O O . ALA A 1 196 ? 17.788 -7.511 -24.200 1.00 65.75 196 ALA A O 1
ATOM 1481 N N . THR A 1 197 ? 17.748 -5.545 -25.247 1.00 82.00 197 THR A N 1
ATOM 1482 C CA . THR A 1 197 ? 18.416 -4.782 -24.162 1.00 82.00 197 THR A CA 1
ATOM 1483 C C . THR A 1 197 ? 17.649 -3.560 -23.601 1.00 82.00 197 THR A C 1
ATOM 1485 O O . THR A 1 197 ? 17.062 -2.767 -24.348 1.00 82.00 197 THR A O 1
ATOM 1488 N N . CYS A 1 198 ? 17.670 -3.334 -22.280 1.00 88.06 198 CYS A N 1
ATOM 1489 C CA . CYS A 1 198 ? 17.004 -2.196 -21.601 1.00 88.06 198 CYS A CA 1
ATOM 1490 C C . CYS A 1 198 ? 17.843 -0.903 -21.571 1.00 88.06 198 CYS A C 1
ATOM 1492 O O . CYS A 1 198 ? 17.880 -0.183 -20.572 1.00 88.06 198 CYS A O 1
ATOM 1494 N N . THR A 1 199 ? 18.549 -0.602 -22.660 1.00 88.88 199 THR A N 1
ATOM 1495 C CA . THR A 1 199 ? 19.542 0.483 -22.697 1.00 88.88 199 THR A CA 1
ATOM 1496 C C . THR A 1 199 ? 18.949 1.878 -22.798 1.00 88.88 199 THR A C 1
ATOM 1498 O O . THR A 1 199 ? 19.641 2.806 -22.434 1.00 88.88 199 THR A O 1
ATOM 1501 N N . GLY A 1 200 ? 17.708 2.055 -23.261 1.00 88.50 200 GLY A N 1
ATOM 1502 C CA . GLY A 1 200 ? 17.142 3.387 -23.532 1.00 88.50 200 GLY A CA 1
ATOM 1503 C C . GLY A 1 200 ? 17.583 4.022 -24.852 1.00 88.50 200 GLY A C 1
ATOM 1504 O O . GLY A 1 200 ? 17.097 5.097 -25.183 1.00 88.50 200 GLY A O 1
ATOM 1505 N N . ALA A 1 201 ? 18.422 3.353 -25.648 1.00 88.56 201 ALA A N 1
ATOM 1506 C CA . ALA A 1 201 ? 18.934 3.899 -26.911 1.00 88.56 201 ALA A CA 1
ATOM 1507 C C . ALA A 1 201 ? 17.831 4.220 -27.942 1.00 88.56 201 ALA A C 1
ATOM 1509 O O . ALA A 1 201 ? 18.018 5.022 -28.853 1.00 88.56 201 ALA A O 1
ATOM 1510 N N . SER A 1 202 ? 16.663 3.594 -27.800 1.00 87.94 202 SER A N 1
ATOM 1511 C CA . SER A 1 202 ? 15.473 3.875 -28.593 1.00 87.94 202 SER A CA 1
ATOM 1512 C C . SER A 1 202 ? 14.209 3.669 -27.765 1.00 87.94 202 SER A C 1
ATOM 1514 O O . SER A 1 202 ? 14.263 3.081 -26.678 1.00 87.94 202 SER A O 1
ATOM 1516 N N . ALA A 1 203 ? 13.057 4.062 -28.309 1.00 84.44 203 ALA A N 1
ATOM 1517 C CA . ALA A 1 203 ? 11.763 3.749 -27.706 1.00 84.44 203 ALA A CA 1
ATOM 1518 C C . ALA A 1 203 ? 11.566 2.231 -27.496 1.00 84.44 203 ALA A C 1
ATOM 1520 O O . ALA A 1 203 ? 11.013 1.806 -26.486 1.00 84.44 203 ALA A O 1
ATOM 1521 N N . ALA A 1 204 ? 12.108 1.388 -28.383 1.00 85.69 204 ALA A N 1
ATOM 1522 C CA . ALA A 1 204 ? 12.060 -0.067 -28.221 1.00 85.69 204 ALA A CA 1
ATOM 1523 C C . ALA A 1 204 ? 12.950 -0.584 -27.069 1.00 85.69 204 ALA A C 1
ATOM 1525 O O . ALA A 1 204 ? 12.763 -1.709 -26.604 1.00 85.69 204 ALA A O 1
ATOM 1526 N N . ASN A 1 205 ? 13.912 0.221 -26.600 1.00 88.12 205 ASN A N 1
ATOM 1527 C CA . ASN A 1 205 ? 14.801 -0.085 -25.476 1.00 88.12 205 ASN A CA 1
ATOM 1528 C C . ASN A 1 205 ? 14.372 0.584 -24.152 1.00 88.12 205 ASN A C 1
ATOM 1530 O O . ASN A 1 205 ? 15.068 0.389 -23.147 1.00 88.12 205 ASN A O 1
ATOM 1534 N N . ALA A 1 206 ? 13.274 1.352 -24.125 1.00 89.81 206 ALA A N 1
ATOM 1535 C CA . ALA A 1 206 ? 12.721 1.916 -22.894 1.00 89.81 206 ALA A CA 1
ATOM 1536 C C . ALA A 1 206 ? 11.797 0.899 -22.211 1.00 89.81 206 ALA A C 1
ATOM 1538 O O . ALA A 1 206 ? 10.687 0.620 -22.662 1.00 89.81 206 ALA A O 1
ATOM 1539 N N . ARG A 1 207 ? 12.327 0.257 -21.174 1.00 89.88 207 ARG A N 1
ATOM 1540 C CA . ARG A 1 207 ? 11.746 -0.920 -20.523 1.00 89.88 207 ARG A CA 1
ATOM 1541 C C . ARG A 1 207 ? 12.447 -1.208 -19.207 1.00 89.88 207 ARG A C 1
ATOM 1543 O O . ARG A 1 207 ? 13.528 -0.674 -18.954 1.00 89.88 207 ARG A O 1
ATOM 1550 N N . VAL A 1 208 ? 11.857 -2.104 -18.427 1.00 93.56 208 VAL A N 1
ATOM 1551 C CA . VAL A 1 208 ? 12.436 -2.657 -17.200 1.00 93.56 208 VAL A CA 1
ATOM 1552 C C . VAL A 1 208 ? 12.537 -4.168 -17.343 1.00 93.56 208 VAL A C 1
ATOM 1554 O O . VAL A 1 208 ? 11.557 -4.819 -17.695 1.00 93.56 208 VAL A O 1
ATOM 1557 N N . ASP A 1 209 ? 13.716 -4.725 -17.081 1.00 92.50 209 ASP A N 1
ATOM 1558 C CA . ASP A 1 209 ? 13.941 -6.170 -17.014 1.00 92.50 209 ASP A CA 1
ATOM 1559 C C . ASP A 1 209 ? 13.985 -6.626 -15.554 1.00 92.50 209 ASP A C 1
ATOM 1561 O O . ASP A 1 209 ? 14.959 -6.393 -14.835 1.00 92.50 209 ASP A O 1
ATOM 1565 N N . TYR A 1 210 ? 12.917 -7.298 -15.127 1.00 93.31 210 TYR A N 1
ATOM 1566 C CA . TYR A 1 210 ? 12.783 -7.836 -13.779 1.00 93.31 210 TYR A CA 1
ATOM 1567 C C . TYR A 1 210 ? 13.393 -9.232 -13.624 1.00 93.31 210 TYR A C 1
ATOM 1569 O O . TYR A 1 210 ? 13.211 -9.852 -12.573 1.00 93.31 210 TYR A O 1
ATOM 1577 N N . SER A 1 211 ? 14.067 -9.796 -14.629 1.00 90.50 211 SER A N 1
ATOM 1578 C CA . SER A 1 211 ? 14.503 -11.198 -14.580 1.00 90.50 211 SER A CA 1
ATOM 1579 C C . SER A 1 211 ? 15.460 -11.486 -13.419 1.00 90.50 211 SER A C 1
ATOM 1581 O O . SER A 1 211 ? 15.380 -12.562 -12.829 1.00 90.50 211 SER A O 1
ATOM 1583 N N . GLY A 1 212 ? 16.270 -10.507 -12.999 1.00 88.69 212 GLY A N 1
ATOM 1584 C CA . GLY A 1 212 ? 17.163 -10.632 -11.840 1.00 88.69 212 GLY A CA 1
ATOM 1585 C C . GLY A 1 212 ? 16.434 -10.902 -10.515 1.00 88.69 212 GLY A C 1
ATOM 1586 O O . GLY A 1 212 ? 16.946 -11.631 -9.667 1.00 88.69 212 GLY A O 1
ATOM 1587 N N . VAL A 1 213 ? 15.209 -10.389 -10.352 1.00 89.56 213 VAL A N 1
ATOM 1588 C CA . VAL A 1 213 ? 14.381 -10.627 -9.157 1.00 89.56 213 VAL A CA 1
ATOM 1589 C C . VAL A 1 213 ? 13.351 -11.737 -9.370 1.00 89.56 213 VAL A C 1
ATOM 1591 O O . VAL A 1 213 ? 13.148 -12.586 -8.505 1.00 89.56 213 VAL A O 1
ATOM 1594 N N . THR A 1 214 ? 12.720 -11.786 -10.537 1.00 89.56 214 THR A N 1
ATOM 1595 C CA . THR A 1 214 ? 11.588 -12.687 -10.798 1.00 89.56 214 THR A CA 1
ATOM 1596 C C . THR A 1 214 ? 11.999 -14.132 -11.055 1.00 89.56 214 THR A C 1
ATOM 1598 O O . THR A 1 214 ? 11.217 -15.029 -10.748 1.00 89.56 214 THR A O 1
ATOM 1601 N N . LYS A 1 215 ? 13.225 -14.393 -11.530 1.00 88.69 215 LYS A N 1
ATOM 1602 C CA . LYS A 1 215 ? 13.750 -15.765 -11.658 1.00 88.69 215 LYS A CA 1
ATOM 1603 C C . LYS A 1 215 ? 13.938 -16.453 -10.301 1.00 88.69 215 LYS A C 1
ATOM 1605 O O . LYS A 1 215 ? 13.857 -17.672 -10.234 1.00 88.69 215 LYS A O 1
ATOM 1610 N N . THR A 1 216 ? 14.173 -15.689 -9.231 1.00 88.06 216 THR A N 1
ATOM 1611 C CA . THR A 1 216 ? 14.420 -16.229 -7.882 1.00 88.06 216 THR A CA 1
ATOM 1612 C C . THR A 1 216 ? 13.208 -16.102 -6.962 1.00 88.06 216 THR A C 1
ATOM 1614 O O . THR A 1 216 ? 12.900 -17.034 -6.228 1.00 88.06 216 THR A O 1
ATOM 1617 N N . LYS A 1 217 ? 12.503 -14.965 -7.005 1.00 89.94 217 LYS A N 1
ATOM 1618 C CA . LYS A 1 217 ? 11.398 -14.639 -6.085 1.00 89.94 217 LYS A CA 1
ATOM 1619 C C . LYS A 1 217 ? 10.021 -14.593 -6.755 1.00 89.94 217 LYS A C 1
ATOM 1621 O O . LYS A 1 217 ? 9.022 -14.335 -6.088 1.00 89.94 217 LYS A O 1
ATOM 1626 N N . GLY A 1 218 ? 9.947 -14.819 -8.067 1.00 91.62 218 GLY A N 1
ATOM 1627 C CA . GLY A 1 218 ? 8.716 -14.652 -8.839 1.00 91.62 218 GLY A CA 1
ATOM 1628 C C . GLY A 1 218 ? 8.278 -13.189 -8.977 1.00 91.62 218 GLY A C 1
ATOM 1629 O O . GLY A 1 218 ? 8.935 -12.266 -8.499 1.00 91.62 218 GLY A O 1
ATOM 1630 N N . PHE A 1 219 ? 7.142 -12.971 -9.644 1.00 92.50 219 PHE A N 1
ATOM 1631 C CA . PHE A 1 219 ? 6.586 -11.634 -9.907 1.00 92.50 219 PHE A CA 1
ATOM 1632 C C . PHE A 1 219 ? 6.281 -10.835 -8.627 1.00 92.50 219 PHE A C 1
ATOM 1634 O O . PHE A 1 219 ? 6.625 -9.662 -8.537 1.00 92.50 219 PHE A O 1
ATOM 1641 N N . HIS A 1 220 ? 5.719 -11.486 -7.607 1.00 94.00 220 HIS A N 1
ATOM 1642 C CA . HIS A 1 220 ? 5.437 -10.862 -6.307 1.00 94.00 220 HIS A CA 1
ATOM 1643 C C . HIS A 1 220 ? 6.713 -10.508 -5.521 1.00 94.00 220 HIS A C 1
ATOM 1645 O O . HIS A 1 220 ? 6.659 -9.781 -4.539 1.00 94.00 220 HIS A O 1
ATOM 1651 N N . GLY A 1 221 ? 7.878 -10.996 -5.963 1.00 93.12 221 GLY A N 1
ATOM 1652 C CA . GLY A 1 221 ? 9.176 -10.642 -5.402 1.00 93.12 221 GLY A CA 1
ATOM 1653 C C . GLY A 1 221 ? 9.729 -9.294 -5.867 1.00 93.12 221 GLY A C 1
ATOM 1654 O O . GLY A 1 221 ? 10.721 -8.839 -5.296 1.00 93.12 221 GLY A O 1
ATOM 1655 N N . ILE A 1 222 ? 9.125 -8.663 -6.883 1.00 94.75 222 ILE A N 1
ATOM 1656 C CA . ILE A 1 222 ? 9.477 -7.304 -7.315 1.00 94.75 222 ILE A CA 1
ATOM 1657 C C . ILE A 1 222 ? 9.268 -6.355 -6.119 1.00 94.75 222 ILE A C 1
ATOM 1659 O O . ILE A 1 222 ? 8.162 -6.335 -5.573 1.00 94.75 222 ILE A O 1
ATOM 1663 N N . PRO A 1 223 ? 10.281 -5.572 -5.690 1.00 94.81 223 PRO A N 1
ATOM 1664 C CA . PRO A 1 223 ? 10.212 -4.830 -4.432 1.00 94.81 223 PRO A CA 1
ATOM 1665 C C . PRO A 1 223 ? 8.979 -3.933 -4.298 1.00 94.81 223 PRO A C 1
ATOM 1667 O O . PRO A 1 223 ? 8.257 -4.053 -3.309 1.00 94.81 223 PRO A O 1
ATOM 1670 N N . TRP A 1 224 ? 8.673 -3.093 -5.292 1.00 95.81 224 TRP A N 1
ATOM 1671 C CA . TRP A 1 224 ? 7.492 -2.232 -5.203 1.00 95.81 224 TRP A CA 1
ATOM 1672 C C . TRP A 1 224 ? 6.177 -3.024 -5.195 1.00 95.81 224 TRP A C 1
ATOM 1674 O O . TRP A 1 224 ? 5.238 -2.599 -4.526 1.00 95.81 224 TRP A O 1
ATOM 1684 N N . VAL A 1 225 ? 6.104 -4.183 -5.867 1.00 96.06 225 VAL A N 1
ATOM 1685 C CA . VAL A 1 225 ? 4.915 -5.058 -5.853 1.00 96.06 225 VAL A CA 1
ATOM 1686 C C . VAL A 1 225 ? 4.695 -5.601 -4.445 1.00 96.06 225 VAL A C 1
ATOM 1688 O O . VAL A 1 225 ? 3.614 -5.420 -3.891 1.00 96.06 225 VAL A O 1
ATOM 1691 N N . ALA A 1 226 ? 5.735 -6.171 -3.831 1.00 96.06 226 ALA A N 1
ATOM 1692 C CA . ALA A 1 226 ? 5.666 -6.702 -2.470 1.00 96.06 226 ALA A CA 1
ATOM 1693 C C . ALA A 1 226 ? 5.228 -5.632 -1.454 1.00 96.06 226 ALA A C 1
ATOM 1695 O O . ALA A 1 226 ? 4.415 -5.893 -0.569 1.00 96.06 226 ALA A O 1
ATOM 1696 N N . LYS A 1 227 ? 5.734 -4.401 -1.597 1.00 95.62 227 LYS A N 1
ATOM 1697 C CA . LYS A 1 227 ? 5.360 -3.264 -0.740 1.00 95.62 227 LYS A CA 1
ATOM 1698 C C . LYS A 1 227 ? 3.914 -2.827 -0.971 1.00 95.62 227 LYS A C 1
ATOM 1700 O O . LYS A 1 227 ? 3.183 -2.589 -0.014 1.00 95.62 227 LYS A O 1
ATOM 1705 N N . PHE A 1 228 ? 3.468 -2.791 -2.223 1.00 94.00 228 PHE A N 1
ATOM 1706 C CA . PHE A 1 228 ? 2.087 -2.459 -2.567 1.00 94.00 228 PHE A CA 1
ATOM 1707 C C . PHE A 1 228 ? 1.088 -3.503 -2.028 1.00 94.00 228 PHE A C 1
ATOM 1709 O O . PHE A 1 228 ? 0.004 -3.148 -1.560 1.00 94.00 228 PHE A O 1
ATOM 1716 N N . GLU A 1 229 ? 1.473 -4.783 -2.009 1.00 95.38 229 GLU A N 1
ATOM 1717 C CA . GLU A 1 229 ? 0.705 -5.869 -1.384 1.00 95.38 229 GLU A CA 1
ATOM 1718 C C . GLU A 1 229 ? 0.704 -5.788 0.147 1.00 95.38 229 GLU A C 1
ATOM 1720 O O . GLU A 1 229 ? -0.352 -5.953 0.757 1.00 95.38 229 GLU A O 1
ATOM 1725 N N . ALA A 1 230 ? 1.841 -5.475 0.775 1.00 95.75 230 ALA A N 1
ATOM 1726 C CA . ALA A 1 230 ? 1.921 -5.267 2.223 1.00 95.75 230 ALA A CA 1
ATOM 1727 C C . ALA A 1 230 ? 1.003 -4.120 2.682 1.00 95.75 230 ALA A C 1
ATOM 1729 O O . ALA A 1 230 ? 0.246 -4.274 3.643 1.00 95.75 230 ALA A O 1
ATOM 1730 N N . ALA A 1 231 ? 0.968 -3.007 1.941 1.00 95.31 231 ALA A N 1
ATOM 1731 C CA . ALA A 1 231 ? 0.019 -1.925 2.202 1.00 95.31 231 ALA A CA 1
ATOM 1732 C C . ALA A 1 231 ? -1.442 -2.406 2.156 1.00 95.31 231 ALA A C 1
ATOM 1734 O O . ALA A 1 231 ? -2.246 -2.064 3.024 1.00 95.31 231 ALA A O 1
ATOM 1735 N N . ALA A 1 232 ? -1.793 -3.230 1.164 1.00 95.06 232 ALA A N 1
ATOM 1736 C CA . ALA A 1 232 ? -3.132 -3.801 1.049 1.00 95.06 232 ALA A CA 1
ATOM 1737 C C . ALA A 1 232 ? -3.500 -4.717 2.224 1.00 95.06 232 ALA A C 1
ATOM 1739 O O . ALA A 1 232 ? -4.646 -4.687 2.673 1.00 95.06 232 ALA A O 1
ATOM 1740 N N . GLN A 1 233 ? -2.547 -5.495 2.742 1.00 96.00 233 GLN A N 1
ATOM 1741 C CA . GLN A 1 233 ? -2.763 -6.344 3.916 1.00 96.00 233 GLN A CA 1
ATOM 1742 C C . GLN A 1 233 ? -3.063 -5.514 5.168 1.00 96.00 233 GLN A C 1
ATOM 1744 O O . GLN A 1 233 ? -3.995 -5.838 5.903 1.00 96.00 233 GLN A O 1
ATOM 1749 N N . HIS A 1 234 ? -2.338 -4.415 5.384 1.00 96.19 234 HIS A N 1
ATOM 1750 C CA . HIS A 1 234 ? -2.596 -3.518 6.511 1.00 96.19 234 HIS A CA 1
ATOM 1751 C C . HIS A 1 234 ? -3.959 -2.825 6.418 1.00 96.19 234 HIS A C 1
ATOM 1753 O O . HIS A 1 234 ? -4.674 -2.740 7.417 1.00 96.19 234 HIS A O 1
ATOM 1759 N N . VAL A 1 235 ? -4.379 -2.395 5.224 1.00 94.81 235 VAL A N 1
ATOM 1760 C CA . VAL A 1 235 ? -5.724 -1.823 5.043 1.00 94.81 235 VAL A CA 1
ATOM 1761 C C . VAL A 1 235 ? -6.815 -2.860 5.312 1.00 94.81 235 VAL A C 1
ATOM 1763 O O . VAL A 1 235 ? -7.747 -2.567 6.057 1.00 94.81 235 VAL A O 1
ATOM 1766 N N . ALA A 1 236 ? -6.667 -4.091 4.818 1.00 93.81 236 ALA A N 1
ATOM 1767 C CA . ALA A 1 236 ? -7.607 -5.172 5.124 1.00 93.81 236 ALA A CA 1
ATOM 1768 C C . ALA A 1 236 ? -7.653 -5.499 6.632 1.00 93.81 236 ALA A C 1
ATOM 1770 O O . ALA A 1 236 ? -8.721 -5.747 7.197 1.00 93.81 236 ALA A O 1
ATOM 1771 N N . ALA A 1 237 ? -6.505 -5.454 7.318 1.00 94.69 237 ALA A N 1
ATOM 1772 C CA . ALA A 1 237 ? -6.442 -5.627 8.766 1.00 94.69 237 ALA A CA 1
ATOM 1773 C C . ALA A 1 237 ? -7.167 -4.492 9.513 1.00 94.69 237 ALA A C 1
ATOM 1775 O O . ALA A 1 237 ? -7.903 -4.763 10.464 1.00 94.69 237 ALA A O 1
ATOM 1776 N N . ALA A 1 238 ? -7.019 -3.239 9.069 1.00 94.75 238 ALA A N 1
ATOM 1777 C CA . ALA A 1 238 ? -7.755 -2.106 9.627 1.00 94.75 238 ALA A CA 1
ATOM 1778 C C . ALA A 1 238 ? -9.274 -2.276 9.447 1.00 94.75 238 ALA A C 1
ATOM 1780 O O . ALA A 1 238 ? -10.022 -2.117 10.413 1.00 94.75 238 ALA A O 1
ATOM 1781 N N . GLU A 1 239 ? -9.730 -2.669 8.254 1.00 92.31 239 GLU A N 1
ATOM 1782 C CA . GLU A 1 239 ? -11.147 -2.934 7.957 1.00 92.31 239 GLU A CA 1
ATOM 1783 C C . GLU A 1 239 ? -11.732 -4.017 8.880 1.00 92.31 239 GLU A C 1
ATOM 1785 O O . GLU A 1 239 ? -12.796 -3.831 9.478 1.00 92.31 239 GLU A O 1
ATOM 1790 N N . LEU A 1 240 ? -11.003 -5.119 9.092 1.00 92.19 240 LEU A N 1
ATOM 1791 C CA . LEU A 1 240 ? -11.424 -6.181 10.010 1.00 92.19 240 LEU A CA 1
ATOM 1792 C C . LEU A 1 240 ? -11.575 -5.676 11.455 1.00 92.19 240 LEU A C 1
ATOM 1794 O O . LEU A 1 240 ? -12.490 -6.080 12.180 1.00 92.19 240 LEU A O 1
ATOM 1798 N N . VAL A 1 241 ? -10.677 -4.793 11.894 1.00 94.19 241 VAL A N 1
ATOM 1799 C CA . VAL A 1 241 ? -10.687 -4.234 13.252 1.00 94.19 241 VAL A CA 1
ATOM 1800 C C . VAL A 1 241 ? -11.806 -3.196 13.427 1.00 94.19 241 VAL A C 1
ATOM 1802 O O . VAL A 1 241 ? -12.412 -3.138 14.500 1.00 94.19 241 VAL A O 1
ATOM 1805 N N . VAL A 1 242 ? -12.186 -2.462 12.376 1.00 93.88 242 VAL A N 1
ATOM 1806 C CA . VAL A 1 242 ? -13.354 -1.559 12.388 1.00 93.88 242 VAL A CA 1
ATOM 1807 C C . VAL A 1 242 ? -14.651 -2.313 12.707 1.00 93.88 242 VAL A C 1
ATOM 1809 O O . VAL A 1 242 ? -15.472 -1.820 13.482 1.00 93.88 242 VAL A O 1
ATOM 1812 N N . HIS A 1 243 ? -14.833 -3.540 12.211 1.00 91.44 243 HIS A N 1
ATOM 1813 C CA . HIS A 1 243 ? -16.005 -4.347 12.576 1.00 91.44 243 HIS A CA 1
ATOM 1814 C C . HIS A 1 243 ? -16.065 -4.652 14.081 1.00 91.44 243 HIS A C 1
ATOM 1816 O O . HIS A 1 243 ? -17.140 -4.599 14.688 1.00 91.44 243 HIS A O 1
ATOM 1822 N N . LYS A 1 244 ? -14.911 -4.910 14.712 1.00 93.62 244 LYS A N 1
ATOM 1823 C CA . LYS A 1 244 ? -14.824 -5.108 16.167 1.00 93.62 244 LYS A CA 1
ATOM 1824 C C . LYS A 1 244 ? -15.154 -3.824 16.926 1.00 93.62 244 LYS A C 1
ATOM 1826 O O . LYS A 1 244 ? -15.859 -3.891 17.932 1.00 93.62 244 LYS A O 1
ATOM 1831 N N . LEU A 1 245 ? -14.703 -2.668 16.429 1.00 96.12 245 LEU A N 1
ATOM 1832 C CA . LEU A 1 245 ? -15.021 -1.361 17.010 1.00 96.12 245 LEU A CA 1
ATOM 1833 C C . LEU A 1 245 ? -16.533 -1.122 17.061 1.00 96.12 245 LEU A C 1
ATOM 1835 O O . LEU A 1 245 ? -17.069 -0.766 18.109 1.00 96.12 245 LEU A O 1
ATOM 1839 N N . THR A 1 246 ? -17.231 -1.382 15.953 1.00 95.50 246 THR A N 1
ATOM 1840 C CA . THR A 1 246 ? -18.692 -1.250 15.879 1.00 95.50 246 THR A CA 1
ATOM 1841 C C . THR A 1 246 ? -19.389 -2.134 16.912 1.00 95.50 246 THR A C 1
ATOM 1843 O O . THR A 1 246 ? -20.262 -1.656 17.637 1.00 95.50 246 THR A O 1
ATOM 1846 N N . ALA A 1 247 ? -18.968 -3.394 17.049 1.00 94.88 247 ALA A N 1
ATOM 1847 C CA . ALA A 1 247 ? -19.539 -4.310 18.034 1.00 94.88 247 ALA A CA 1
ATOM 1848 C C . ALA A 1 247 ? -19.289 -3.851 19.485 1.00 94.88 247 ALA A C 1
ATOM 1850 O O . ALA A 1 247 ? -20.188 -3.931 20.325 1.00 94.88 247 ALA A O 1
ATOM 1851 N N . VAL A 1 248 ? -18.090 -3.342 19.793 1.00 96.94 248 VAL A N 1
ATOM 1852 C CA . VAL A 1 248 ? -17.772 -2.777 21.117 1.00 96.94 248 VAL A CA 1
ATOM 1853 C C . VAL A 1 248 ? -18.660 -1.570 21.412 1.00 96.94 248 VAL A C 1
ATOM 1855 O O . VAL A 1 248 ? -19.297 -1.529 22.465 1.00 96.94 248 VAL A O 1
ATOM 1858 N N . ARG A 1 249 ? -18.791 -0.636 20.465 1.00 96.31 249 ARG A N 1
ATOM 1859 C CA . ARG A 1 249 ? -19.644 0.553 20.617 1.00 96.31 249 ARG A CA 1
ATOM 1860 C C . ARG A 1 249 ? -21.111 0.184 20.842 1.00 96.31 249 ARG A C 1
ATOM 1862 O O . ARG A 1 249 ? -21.735 0.716 21.756 1.00 96.31 249 ARG A O 1
ATOM 1869 N N . GLN A 1 250 ? -21.639 -0.795 20.107 1.00 96.50 250 GLN A N 1
ATOM 1870 C CA . GLN A 1 250 ? -23.001 -1.308 20.313 1.00 96.50 250 GLN A CA 1
ATOM 1871 C C . GLN A 1 250 ? -23.206 -1.910 21.713 1.00 96.50 250 GLN A C 1
ATOM 1873 O O . GLN A 1 250 ? -24.239 -1.672 22.351 1.00 96.50 250 GLN A O 1
ATOM 1878 N N . LYS A 1 251 ? -22.221 -2.660 22.230 1.00 96.19 251 LYS A N 1
ATOM 1879 C CA . LYS A 1 251 ? -22.269 -3.189 23.603 1.00 96.19 251 LYS A CA 1
ATOM 1880 C C . LYS A 1 251 ? -22.297 -2.065 24.635 1.00 96.19 251 LYS A C 1
ATOM 1882 O O . LYS A 1 251 ? -23.114 -2.123 25.551 1.00 96.19 251 LYS A O 1
ATOM 1887 N N . ARG A 1 252 ? -21.490 -1.015 24.459 1.00 96.19 252 ARG A N 1
ATOM 1888 C CA . ARG A 1 252 ? -21.494 0.160 25.349 1.00 96.19 252 ARG A CA 1
ATOM 1889 C C . ARG A 1 252 ? -22.832 0.901 25.321 1.00 96.19 252 ARG A C 1
ATOM 1891 O O . ARG A 1 252 ? -23.382 1.206 26.376 1.00 96.19 252 ARG A O 1
ATOM 1898 N N . THR A 1 253 ? -23.426 1.107 24.142 1.00 95.62 253 THR A N 1
ATOM 1899 C CA . THR A 1 253 ? -24.787 1.667 24.021 1.00 95.62 253 THR A CA 1
ATOM 1900 C C . THR A 1 253 ? -25.819 0.810 24.758 1.00 95.62 253 THR A C 1
ATOM 1902 O O . THR A 1 253 ? -26.698 1.338 25.439 1.00 95.62 253 THR A O 1
ATOM 1905 N N . THR A 1 254 ? -25.692 -0.517 24.677 1.00 95.94 254 THR A N 1
ATOM 1906 C CA . THR A 1 254 ? -26.574 -1.446 25.395 1.00 95.94 254 THR A CA 1
ATOM 1907 C C . THR A 1 254 ? -26.398 -1.334 26.907 1.00 95.94 254 THR A C 1
ATOM 1909 O O . THR A 1 254 ? -27.398 -1.213 27.611 1.00 95.94 254 THR A O 1
ATOM 1912 N N . LEU A 1 255 ? -25.160 -1.307 27.412 1.00 94.88 255 LEU A N 1
ATOM 1913 C CA . LEU A 1 255 ? -24.883 -1.107 28.839 1.00 94.88 255 LEU A CA 1
ATOM 1914 C C . LEU A 1 255 ? -25.436 0.227 29.346 1.00 94.88 255 LEU A C 1
ATOM 1916 O O . LEU A 1 255 ? -26.019 0.271 30.427 1.00 94.88 255 LEU A O 1
ATOM 1920 N N . ASN A 1 256 ? -25.335 1.295 28.551 1.00 93.25 256 ASN A N 1
ATOM 1921 C CA . ASN A 1 256 ? -25.936 2.584 28.884 1.00 93.25 256 ASN A CA 1
ATOM 1922 C C . ASN A 1 256 ? -27.466 2.462 29.021 1.00 93.25 256 ASN A C 1
ATOM 1924 O O . ASN A 1 256 ? -28.037 2.851 30.037 1.00 93.25 256 ASN A O 1
ATOM 1928 N N . ARG A 1 257 ? -28.142 1.810 28.066 1.00 92.75 257 ARG A N 1
ATOM 1929 C CA . ARG A 1 257 ? -29.592 1.556 28.158 1.00 92.75 257 ARG A CA 1
ATOM 1930 C C . ARG A 1 257 ? -29.966 0.724 29.390 1.00 92.75 257 ARG A C 1
ATOM 1932 O O . ARG A 1 257 ? -30.935 1.047 30.072 1.00 92.75 257 ARG A O 1
ATOM 1939 N N . VAL A 1 258 ? -29.201 -0.326 29.695 1.00 93.44 258 VAL A N 1
ATOM 1940 C CA . VAL A 1 258 ? -29.428 -1.162 30.886 1.00 93.44 258 VAL A CA 1
ATOM 1941 C C . VAL A 1 258 ? -29.217 -0.350 32.167 1.00 93.44 258 VAL A C 1
ATOM 1943 O O . VAL A 1 258 ? -30.015 -0.468 33.090 1.00 93.44 258 VAL A O 1
ATOM 1946 N N . THR A 1 259 ? -28.217 0.534 32.204 1.00 92.88 259 THR A N 1
ATOM 1947 C CA . THR A 1 259 ? -27.977 1.459 33.327 1.00 92.88 259 THR A CA 1
ATOM 1948 C C . THR A 1 259 ? -29.218 2.305 33.614 1.00 92.88 259 THR A C 1
ATOM 1950 O O . THR A 1 259 ? -29.682 2.353 34.753 1.00 92.88 259 THR A O 1
ATOM 1953 N N . TRP A 1 260 ? -29.812 2.908 32.578 1.00 89.50 260 TRP A N 1
ATOM 1954 C CA . TRP A 1 260 ? -31.050 3.684 32.713 1.00 89.50 260 TRP A CA 1
ATOM 1955 C C . TRP A 1 260 ? -32.256 2.834 33.120 1.00 89.50 260 TRP A C 1
ATOM 1957 O O . TRP A 1 260 ? -33.088 3.287 33.905 1.00 89.50 260 TRP A O 1
ATOM 1967 N N . SER A 1 261 ? -32.347 1.591 32.644 1.00 90.56 261 SER A N 1
ATOM 1968 C CA . SER A 1 261 ? -33.404 0.660 33.059 1.00 90.56 261 SER A CA 1
ATOM 1969 C C . SER A 1 261 ? -33.296 0.286 34.540 1.00 90.56 261 SER A C 1
ATOM 1971 O O . SER A 1 261 ? -34.310 0.229 35.229 1.00 90.56 261 SER A O 1
ATOM 1973 N N . VAL A 1 262 ? -32.081 0.058 35.049 1.00 89.12 262 VAL A N 1
ATOM 1974 C CA . VAL A 1 262 ? -31.851 -0.222 36.475 1.00 89.12 262 VAL A CA 1
ATOM 1975 C C . VAL A 1 262 ? -32.198 1.004 37.320 1.00 89.12 262 VAL A C 1
ATOM 1977 O O . VAL A 1 262 ? -32.848 0.873 38.355 1.00 89.12 262 VAL A O 1
ATOM 1980 N N . TYR A 1 263 ? -31.808 2.199 36.867 1.00 86.06 263 TYR A N 1
ATOM 1981 C CA . TYR A 1 263 ? -32.122 3.450 37.556 1.00 86.06 263 TYR A CA 1
ATOM 1982 C C . TYR A 1 263 ? -33.634 3.729 37.615 1.00 86.06 263 TYR A C 1
ATOM 1984 O O . TYR A 1 263 ? -34.174 3.981 38.690 1.00 86.06 263 TYR A O 1
ATOM 1992 N N . SER A 1 264 ? -34.330 3.634 36.480 1.00 84.81 264 SER A N 1
ATOM 1993 C CA . SER A 1 264 ? -35.782 3.855 36.404 1.00 84.81 264 SER A CA 1
ATOM 1994 C C . SER A 1 264 ? -36.572 2.834 37.223 1.00 84.81 264 SER A C 1
ATOM 1996 O O . SER A 1 264 ? -37.437 3.232 37.999 1.00 84.81 264 SER A O 1
ATOM 1998 N N . GLY A 1 265 ? -36.226 1.543 37.146 1.00 84.19 265 GLY A N 1
ATOM 1999 C CA . GLY A 1 265 ? -36.865 0.507 37.963 1.00 84.19 265 GLY A CA 1
ATOM 2000 C C . GLY A 1 265 ? -36.706 0.749 39.468 1.00 84.19 265 GLY A C 1
ATOM 2001 O O . GLY A 1 265 ? -37.635 0.514 40.241 1.00 84.19 265 GLY A O 1
ATOM 2002 N N . LEU A 1 266 ? -35.558 1.286 39.891 1.00 83.81 266 LEU A N 1
ATOM 2003 C CA . LEU A 1 266 ? -35.324 1.654 41.286 1.00 83.81 266 LEU A CA 1
ATOM 2004 C C . LEU A 1 266 ? -36.171 2.863 41.725 1.00 83.81 266 LEU A C 1
ATOM 2006 O O . LEU A 1 266 ? -36.670 2.872 42.854 1.00 83.81 266 LEU A O 1
ATOM 2010 N N . ASN A 1 267 ? -36.375 3.853 40.851 1.00 77.62 267 ASN A N 1
ATOM 2011 C CA . ASN A 1 267 ? -37.286 4.968 41.129 1.00 77.62 267 ASN A CA 1
ATOM 2012 C C . ASN A 1 267 ? -38.733 4.475 41.278 1.00 77.62 267 ASN A C 1
ATOM 2014 O O . ASN A 1 267 ? -39.356 4.770 42.295 1.00 77.62 267 ASN A O 1
ATOM 2018 N N . SER A 1 268 ? -39.226 3.636 40.360 1.00 77.38 268 SER A N 1
ATOM 2019 C CA . SER A 1 268 ? -40.584 3.075 40.446 1.00 77.38 268 SER A CA 1
ATOM 2020 C C . SER A 1 268 ? -40.804 2.240 41.714 1.00 77.38 268 SER A C 1
ATOM 2022 O O . SER A 1 268 ? -41.838 2.359 42.367 1.00 77.38 268 SER A O 1
ATOM 2024 N N . ALA A 1 269 ? -39.818 1.432 42.124 1.00 73.06 269 ALA A N 1
ATOM 2025 C CA . ALA A 1 269 ? -39.891 0.678 43.379 1.00 73.06 269 ALA A CA 1
ATOM 2026 C C . ALA A 1 269 ? -39.910 1.595 44.618 1.00 73.06 269 ALA A C 1
ATOM 2028 O O . ALA A 1 269 ? -40.575 1.296 45.611 1.00 73.06 269 ALA A O 1
ATOM 2029 N N . THR A 1 270 ? -39.200 2.726 44.561 1.00 70.88 270 THR A N 1
ATOM 2030 C CA . THR A 1 270 ? -39.185 3.722 45.642 1.00 70.88 270 THR A CA 1
ATOM 2031 C C . THR A 1 270 ? -40.535 4.430 45.761 1.00 70.88 270 THR A C 1
ATOM 2033 O O . THR A 1 270 ? -41.039 4.590 46.871 1.00 70.88 270 THR A O 1
ATOM 2036 N N . GLU A 1 271 ? -41.143 4.808 44.636 1.00 70.75 271 GLU A N 1
ATOM 2037 C CA . GLU A 1 271 ? -42.485 5.401 44.593 1.00 70.75 271 GLU A CA 1
ATOM 2038 C C . GLU A 1 271 ? -43.538 4.436 45.154 1.00 70.75 271 GLU A C 1
ATOM 2040 O O . GLU A 1 271 ? -44.313 4.815 46.032 1.00 70.75 271 GLU A O 1
ATOM 2045 N N . ALA A 1 272 ? -43.512 3.163 44.744 1.00 68.12 272 ALA A N 1
ATOM 2046 C CA . ALA A 1 272 ? -44.423 2.141 45.262 1.00 68.12 272 ALA A CA 1
ATOM 2047 C C . ALA A 1 272 ? -44.294 1.953 46.788 1.00 68.12 272 ALA A C 1
ATOM 2049 O O . ALA A 1 272 ? -45.301 1.900 47.498 1.00 68.12 272 ALA A O 1
ATOM 2050 N N . ALA A 1 273 ? -43.066 1.928 47.320 1.00 65.62 273 ALA A N 1
ATOM 2051 C CA . ALA A 1 273 ? -42.825 1.838 48.762 1.00 65.62 273 ALA A CA 1
ATOM 2052 C C . ALA A 1 273 ? -43.318 3.085 49.530 1.00 65.62 273 ALA A C 1
ATOM 2054 O O . ALA A 1 273 ? -43.820 2.978 50.654 1.00 65.62 273 ALA A O 1
ATOM 2055 N N . GLN A 1 274 ? -43.223 4.279 48.934 1.00 63.34 274 GLN A N 1
ATOM 2056 C CA . GLN A 1 274 ? -43.764 5.512 49.520 1.00 63.34 274 GLN A CA 1
ATOM 2057 C C . GLN A 1 274 ? -45.298 5.542 49.535 1.00 63.34 274 GLN A C 1
ATOM 2059 O O . GLN A 1 274 ? -45.886 6.081 50.472 1.00 63.34 274 GLN A O 1
ATOM 2064 N N . VAL A 1 275 ? -45.954 4.958 48.530 1.00 66.25 275 VAL A N 1
ATOM 2065 C CA . VAL A 1 275 ? -47.418 4.826 48.505 1.00 66.25 275 VAL A CA 1
ATOM 2066 C C . VAL A 1 275 ? -47.888 3.800 49.541 1.00 66.25 275 VAL A C 1
ATOM 2068 O O . VAL A 1 275 ? -48.787 4.109 50.321 1.00 66.25 275 VAL A O 1
ATOM 2071 N N . SER A 1 276 ? -47.237 2.632 49.630 1.00 60.19 276 SER A N 1
ATOM 2072 C CA . SER A 1 276 ? -47.589 1.593 50.615 1.00 60.19 276 SER A CA 1
ATOM 2073 C C . SER A 1 276 ? -47.416 2.081 52.057 1.00 60.19 276 SER A C 1
ATOM 2075 O O . SER A 1 276 ? -48.320 1.940 52.870 1.00 60.19 276 SER A O 1
ATOM 2077 N N . SER A 1 277 ? -46.310 2.767 52.363 1.00 59.44 277 SER A N 1
ATOM 2078 C CA . SER A 1 277 ? -46.077 3.321 53.709 1.00 59.44 277 SER A CA 1
ATOM 2079 C C . SER A 1 277 ? -47.035 4.454 54.099 1.00 59.44 277 SER A C 1
ATOM 2081 O O . SER A 1 277 ? -47.253 4.687 55.289 1.00 59.44 277 SER A O 1
ATOM 2083 N N . LYS A 1 278 ? -47.631 5.161 53.127 1.00 58.22 278 LYS A N 1
ATOM 2084 C CA . LYS A 1 278 ? -48.735 6.100 53.381 1.00 58.22 278 LYS A CA 1
ATOM 2085 C C . LYS A 1 278 ? -50.062 5.378 53.617 1.00 58.22 278 LYS A C 1
ATOM 2087 O O . LYS A 1 278 ? -50.829 5.843 54.454 1.00 58.22 278 LYS A O 1
ATOM 2092 N N . ALA A 1 279 ? -50.316 4.265 52.927 1.00 58.09 279 ALA A N 1
ATOM 2093 C CA . ALA A 1 279 ? -51.499 3.434 53.151 1.00 58.09 279 ALA A CA 1
ATOM 2094 C C . ALA A 1 279 ? -51.469 2.762 54.538 1.00 58.09 279 ALA A C 1
ATOM 2096 O O . ALA A 1 279 ? -52.473 2.790 55.240 1.00 58.09 279 ALA A O 1
ATOM 2097 N N . ASP A 1 280 ? -50.301 2.292 54.987 1.00 50.59 280 ASP A N 1
ATOM 2098 C CA . ASP A 1 280 ? -50.110 1.709 56.328 1.00 50.59 280 ASP A CA 1
ATOM 2099 C C . ASP A 1 280 ? -50.144 2.751 57.465 1.00 50.59 280 ASP A C 1
ATOM 2101 O O . ASP A 1 280 ? -50.270 2.405 58.638 1.00 50.59 280 ASP A O 1
ATOM 2105 N N . ARG A 1 281 ? -50.042 4.046 57.131 1.00 47.91 281 ARG A N 1
ATOM 2106 C CA . ARG A 1 281 ? -50.238 5.174 58.061 1.00 47.91 281 ARG A CA 1
ATOM 2107 C C . ARG A 1 281 ? -51.648 5.759 58.025 1.00 47.91 281 ARG A C 1
ATOM 2109 O O . ARG A 1 281 ? -51.890 6.753 58.715 1.00 47.91 281 ARG A O 1
ATOM 2116 N N . ALA A 1 282 ? -52.569 5.180 57.255 1.00 42.31 282 ALA A N 1
ATOM 2117 C CA . ALA A 1 282 ? -53.975 5.513 57.414 1.00 42.31 282 ALA A CA 1
ATOM 2118 C C . ALA A 1 282 ? -54.377 5.212 58.873 1.00 42.31 282 ALA A C 1
ATOM 2120 O O . ALA A 1 282 ? -54.003 4.155 59.390 1.00 42.31 282 ALA A O 1
ATOM 2121 N N . PRO A 1 283 ? -55.086 6.125 59.570 1.00 44.09 283 PRO A N 1
ATOM 2122 C CA . PRO A 1 283 ? -55.612 5.828 60.897 1.00 44.09 283 PRO A CA 1
ATOM 2123 C C . PRO A 1 283 ? -56.373 4.500 60.834 1.00 44.09 283 PRO A C 1
ATOM 2125 O O . PRO A 1 283 ? -57.044 4.268 59.821 1.00 44.09 283 PRO A O 1
ATOM 2128 N N . PRO A 1 284 ? -56.302 3.633 61.864 1.00 41.97 284 PRO A N 1
ATOM 2129 C CA . PRO A 1 284 ? -57.156 2.456 61.891 1.00 41.97 284 PRO A CA 1
ATOM 2130 C C . PRO A 1 284 ? -58.585 2.934 61.646 1.00 41.97 284 PRO A C 1
ATOM 2132 O O . PRO A 1 284 ? -59.034 3.879 62.303 1.00 41.97 284 PRO A O 1
ATOM 2135 N N . LEU A 1 285 ? -59.261 2.333 60.660 1.00 46.97 285 LEU A N 1
ATOM 2136 C CA . LEU A 1 285 ? -60.698 2.504 60.491 1.00 46.97 285 LEU A CA 1
ATOM 2137 C C . LEU A 1 285 ? -61.296 2.282 61.875 1.00 46.97 285 LEU A C 1
ATOM 2139 O O . LEU A 1 285 ? -61.170 1.191 62.435 1.00 46.97 285 LEU A O 1
ATOM 2143 N N . GLN A 1 286 ? -61.837 3.354 62.458 1.00 41.53 286 GLN A N 1
ATOM 2144 C CA . GLN A 1 286 ? -62.535 3.267 63.726 1.00 41.53 286 GLN A CA 1
ATOM 2145 C C . GLN A 1 286 ? -63.538 2.129 63.581 1.00 41.53 286 GLN A C 1
ATOM 2147 O O . GLN A 1 286 ? -64.295 2.094 62.606 1.00 41.53 286 GLN A O 1
ATOM 2152 N N . ALA A 1 287 ? -63.481 1.174 64.513 1.00 43.19 287 ALA A N 1
ATOM 2153 C CA . ALA A 1 287 ? -64.493 0.139 64.615 1.00 43.19 287 ALA A CA 1
ATOM 2154 C C . ALA A 1 287 ? -65.864 0.824 64.513 1.00 43.19 287 ALA A C 1
ATOM 2156 O O . ALA A 1 287 ? -66.047 1.864 65.160 1.00 43.19 287 ALA A O 1
ATOM 2157 N N . PRO A 1 288 ? -66.791 0.326 63.675 1.00 40.69 288 PRO A N 1
ATOM 2158 C CA . PRO A 1 288 ? -68.093 0.954 63.557 1.00 40.69 288 PRO A CA 1
ATOM 2159 C C . PRO A 1 288 ? -68.695 1.048 64.959 1.00 40.69 288 PRO A C 1
ATOM 2161 O O . PRO A 1 288 ? -68.746 0.053 65.685 1.00 40.69 288 PRO A O 1
ATOM 2164 N N . ALA A 1 289 ? -69.070 2.267 65.356 1.00 44.44 289 ALA A N 1
ATOM 2165 C CA . ALA A 1 289 ? -69.785 2.499 66.601 1.00 44.44 289 ALA A CA 1
ATOM 2166 C C . ALA A 1 289 ? -70.991 1.543 66.653 1.00 44.44 289 ALA A C 1
ATOM 2168 O O . ALA A 1 289 ? -71.603 1.314 65.602 1.00 44.44 289 ALA A O 1
ATOM 2169 N N . PRO A 1 290 ? -71.315 0.957 67.822 1.00 42.66 290 PRO A N 1
ATOM 2170 C CA . PRO A 1 290 ? -72.438 0.037 67.932 1.00 42.66 290 PRO A CA 1
ATOM 2171 C C . PRO A 1 290 ? -73.688 0.724 67.382 1.00 42.66 290 PRO A C 1
ATOM 2173 O O . PRO A 1 290 ? -74.071 1.795 67.848 1.00 42.66 290 PRO A O 1
ATOM 2176 N N . GLN A 1 291 ? -74.267 0.139 66.333 1.00 44.28 291 GLN A N 1
ATOM 2177 C CA . GLN A 1 291 ? -75.537 0.603 65.802 1.00 44.28 291 GLN A CA 1
ATOM 2178 C C . GLN A 1 291 ? -76.613 0.281 66.835 1.00 44.28 291 GLN A C 1
ATOM 2180 O O . GLN A 1 291 ? -76.741 -0.867 67.266 1.00 44.28 291 GLN A O 1
ATOM 2185 N N . ASP A 1 292 ? -77.358 1.303 67.241 1.00 43.75 292 ASP A N 1
ATOM 2186 C CA . ASP A 1 292 ? -78.589 1.125 67.996 1.00 43.75 292 ASP A CA 1
ATOM 2187 C C . ASP A 1 292 ? -79.541 0.227 67.191 1.00 43.75 292 ASP A C 1
ATOM 2189 O O . ASP A 1 292 ? -79.784 0.465 66.008 1.00 43.75 292 ASP A O 1
ATOM 2193 N N . THR A 1 293 ? -80.058 -0.828 67.818 1.00 50.72 293 THR A N 1
ATOM 2194 C CA . THR A 1 293 ? -81.063 -1.706 67.211 1.00 50.72 293 THR A CA 1
ATOM 2195 C C . THR A 1 293 ? -82.430 -1.010 67.165 1.00 50.72 293 THR A C 1
ATOM 2197 O O . THR A 1 293 ? -82.748 -0.185 68.024 1.00 50.72 293 THR A O 1
ATOM 2200 N N . GLU A 1 294 ? -83.270 -1.372 66.188 1.00 50.19 294 GLU A N 1
ATOM 2201 C CA . GLU A 1 294 ? -84.623 -0.822 65.946 1.00 50.19 294 GLU A CA 1
ATOM 2202 C C . GLU A 1 294 ? -85.527 -0.770 67.200 1.00 50.19 294 GLU A C 1
ATOM 2204 O O . GLU A 1 294 ? -86.406 0.089 67.324 1.00 50.19 294 GLU A O 1
ATOM 2209 N N . GLU A 1 295 ? -85.298 -1.649 68.179 1.00 50.56 295 GLU A N 1
ATOM 2210 C CA . GLU A 1 295 ? -86.044 -1.675 69.442 1.00 50.56 295 GLU A CA 1
ATOM 2211 C C . GLU A 1 295 ? -85.721 -0.500 70.383 1.00 50.56 295 GLU A C 1
ATOM 2213 O O . GLU A 1 295 ? -86.551 -0.157 71.231 1.00 50.56 295 GLU A O 1
ATOM 2218 N N . SER A 1 296 ? -84.561 0.156 70.238 1.00 49.66 296 SER A N 1
ATOM 2219 C CA . SER A 1 296 ? -84.148 1.281 71.093 1.00 49.66 296 SER A CA 1
ATOM 2220 C C . SER A 1 296 ? -84.693 2.639 70.613 1.00 49.66 296 SER A C 1
ATOM 2222 O O . SER A 1 296 ? -84.932 3.529 71.437 1.00 49.66 296 SER A O 1
ATOM 2224 N N . CYS A 1 297 ? -84.991 2.782 69.313 1.00 48.44 297 CYS A N 1
ATOM 2225 C CA . CYS A 1 297 ? -85.597 3.993 68.740 1.00 48.44 297 CYS A CA 1
ATOM 2226 C C . CYS A 1 297 ? -87.100 4.113 69.041 1.00 48.44 297 CYS A C 1
ATOM 2228 O O . CYS A 1 297 ? -87.600 5.214 69.262 1.00 48.44 297 CYS A O 1
ATOM 2230 N N . ASN A 1 298 ? -87.825 2.994 69.138 1.00 53.09 298 ASN A N 1
ATOM 2231 C CA . ASN A 1 298 ? -89.281 3.004 69.339 1.00 53.09 298 ASN A CA 1
ATOM 2232 C C . ASN A 1 298 ? -89.736 3.312 70.783 1.00 53.09 298 ASN A C 1
ATOM 2234 O O . ASN A 1 298 ? -90.935 3.372 71.051 1.00 53.09 298 ASN A O 1
ATOM 2238 N N . LYS A 1 299 ? -88.806 3.527 71.726 1.00 56.78 299 LYS A N 1
ATOM 2239 C CA . LYS A 1 299 ? -89.108 3.818 73.145 1.00 56.78 299 LYS A CA 1
ATOM 2240 C C . LYS A 1 299 ? -88.729 5.232 73.604 1.00 56.78 299 LYS A C 1
ATOM 2242 O O . LYS A 1 299 ? -88.840 5.526 74.793 1.00 56.78 299 LYS A O 1
ATOM 2247 N N . LYS A 1 300 ? -88.306 6.122 72.699 1.00 50.97 300 LYS A N 1
ATOM 2248 C CA . LYS A 1 300 ? -87.933 7.510 73.029 1.00 50.97 300 LYS A CA 1
ATOM 2249 C C . LYS A 1 300 ? -88.886 8.514 72.374 1.00 50.97 300 LYS A C 1
ATOM 2251 O O . LYS A 1 300 ? -89.342 8.319 71.252 1.00 50.97 300 LYS A O 1
ATOM 2256 N N . ALA A 1 301 ? -89.219 9.585 73.098 1.00 47.28 301 ALA A N 1
ATOM 2257 C CA . ALA A 1 301 ?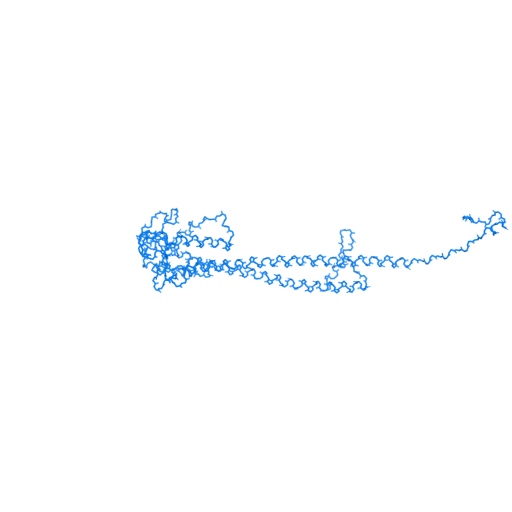 -90.078 10.658 72.600 1.00 47.28 301 ALA A CA 1
ATOM 2258 C C . ALA A 1 301 ? -89.459 11.339 71.360 1.00 47.28 301 ALA A C 1
ATOM 2260 O O . ALA A 1 301 ? -88.240 11.412 71.228 1.00 47.28 301 ALA A O 1
ATOM 2261 N N . LYS A 1 302 ? -90.328 11.845 70.473 1.00 50.22 302 LYS A N 1
ATOM 2262 C CA . LYS A 1 302 ? -90.112 12.234 69.060 1.00 50.22 302 LYS A CA 1
ATOM 2263 C C . LYS A 1 302 ? -88.938 13.169 68.689 1.00 50.22 302 LYS A C 1
ATOM 2265 O O . LYS A 1 302 ? -88.822 13.477 67.510 1.00 50.22 302 LYS A O 1
ATOM 2270 N N . ASN A 1 303 ? -88.065 13.593 69.607 1.00 53.03 303 ASN A N 1
ATOM 2271 C CA . ASN A 1 303 ? -87.058 14.632 69.341 1.00 53.03 303 ASN A CA 1
ATOM 2272 C C . ASN A 1 303 ? -85.583 14.271 69.624 1.00 53.03 303 ASN A C 1
ATOM 2274 O O . ASN A 1 303 ? -84.745 15.148 69.457 1.00 53.03 303 ASN A O 1
ATOM 2278 N N . ASP A 1 304 ? -85.232 13.023 69.964 1.00 51.31 304 ASP A N 1
ATOM 2279 C CA . ASP A 1 304 ? -83.833 12.663 70.308 1.00 51.31 304 ASP A CA 1
ATOM 2280 C C . ASP A 1 304 ? -83.126 11.673 69.355 1.00 51.31 304 ASP A C 1
ATOM 2282 O O . ASP A 1 304 ? -82.066 11.142 69.683 1.00 51.31 304 ASP A O 1
ATOM 2286 N N . CYS A 1 305 ? -83.645 11.433 68.146 1.00 49.75 305 CYS A N 1
ATOM 2287 C CA . CYS A 1 305 ? -82.949 10.602 67.149 1.00 49.75 305 CYS A CA 1
ATOM 2288 C C . CYS A 1 305 ? -82.224 11.472 66.108 1.00 49.75 305 CYS A C 1
ATOM 2290 O O . CYS A 1 305 ? -82.863 12.208 65.354 1.00 49.75 305 CYS A O 1
ATOM 2292 N N . LYS A 1 306 ? -80.886 11.386 66.033 1.00 48.25 306 LYS A N 1
ATOM 2293 C CA . LYS A 1 306 ? -80.107 11.971 64.924 1.00 48.25 306 LYS A CA 1
ATOM 2294 C C . LYS A 1 306 ? -80.128 11.039 63.708 1.00 48.25 306 LYS A C 1
ATOM 2296 O O . LYS A 1 306 ? -79.886 9.845 63.829 1.00 48.25 306 LYS A O 1
ATOM 2301 N N . TYR A 1 307 ? -80.391 11.621 62.541 1.00 37.53 307 TYR A N 1
ATOM 2302 C CA . TYR A 1 307 ? -80.474 10.953 61.238 1.00 37.53 307 TYR A CA 1
ATOM 2303 C C . TYR A 1 307 ? -79.106 10.429 60.741 1.00 37.53 307 TYR A C 1
ATOM 2305 O O . TYR A 1 307 ? -78.092 11.064 61.048 1.00 37.53 307 TYR A O 1
ATOM 2313 N N . PRO A 1 308 ? -79.044 9.388 59.881 1.00 43.84 308 PRO A N 1
ATOM 2314 C CA . PRO A 1 3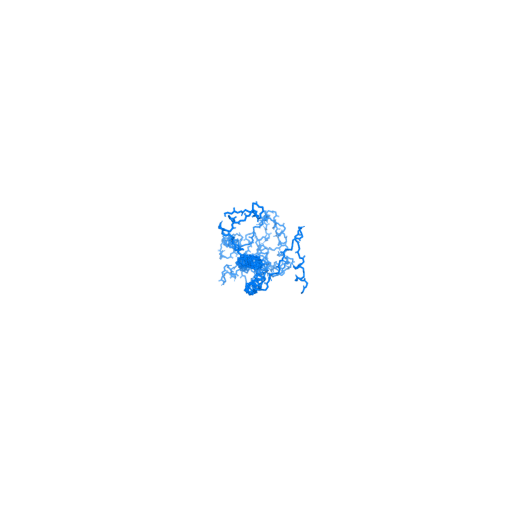08 ? -80.122 8.486 59.459 1.00 43.84 308 PRO A CA 1
ATOM 2315 C C . PRO A 1 308 ? -80.300 7.293 60.406 1.00 43.84 308 PRO A C 1
ATOM 2317 O O . PRO A 1 308 ? -79.358 6.538 60.640 1.00 43.84 308 PRO A O 1
ATOM 2320 N N . CYS A 1 309 ? -81.531 7.081 60.875 1.00 40.38 309 CYS A N 1
ATOM 2321 C CA . CYS A 1 309 ? -81.965 5.782 61.388 1.00 40.38 309 CYS A CA 1
ATOM 2322 C C . CYS A 1 309 ? -82.178 4.847 60.187 1.00 40.38 309 CYS A C 1
ATOM 2324 O O . CYS A 1 309 ? -82.800 5.256 59.203 1.00 40.38 309 CYS A O 1
ATOM 2326 N N . LYS A 1 310 ? -81.635 3.633 60.248 1.00 43.19 310 LYS A N 1
ATOM 2327 C CA . LYS A 1 310 ? -81.982 2.532 59.346 1.00 43.19 310 LYS A CA 1
ATOM 2328 C C . LYS A 1 310 ? -82.808 1.519 60.107 1.00 43.19 310 LYS A C 1
ATOM 2330 O O . LYS A 1 310 ? -82.500 1.346 61.306 1.00 4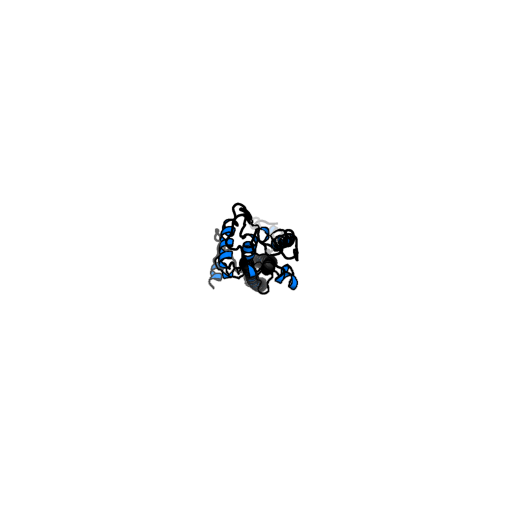3.19 310 LYS A O 1
#

Sequence (310 aa):
QAKKKELEEAESKDKVKLYHRPVASDARSVAQRTLNQIKTDDDKLALAERTIETQIKWNLEEAALYLVDARLGHNNTWDSDDKLFNSRANACTASGTTTAGKSIVSDI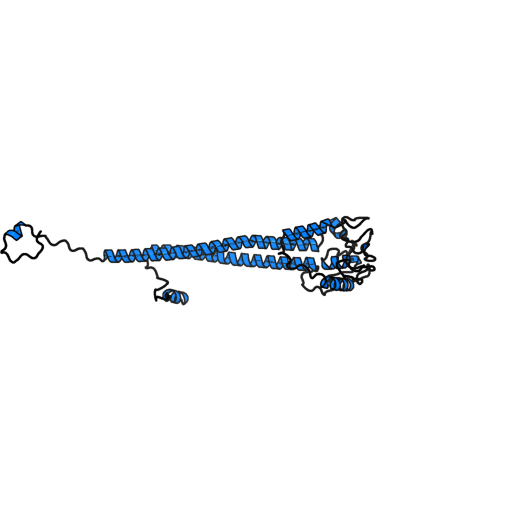ACLCSSTSAPTNMCGTSTKATDYTDTTQTAASARTAWTEFKKKCTELVPPPPFSQRRTAQAIAAVRAVIGKQVTGRDPAYILGGGASATCTGASAANARVDYSGVTKTKGFHGIPWVAKFEAAAQHVAAAELVVHKLTAVRQKRTTLNRVTWSVYSGLNSATEAAQVSSKADRAPPLQAPAPQDTEESCNKKAKNDCKYPCK

Radius of gyration: 42.01 Å; chains: 1; bounding box: 116×40×104 Å

Organism: NCBI:txid5691

Foldseek 3Di:
DVVVVCQQCDADPVRHRPADDFDDDPLVVVLVVVLVVLVVVLVVLVVVLVVLVVLLVVLLLLLLQLLCCQAQLHRDNDLQDLVSEFALLAAADLPPNHCDLSHPLRQCLLLQEACARDQQSPHHRQYQDQRHFRRGGSVSSSVSSVRVVVVPPDDVPDPDDALVVLVVVLVVQQVQQLPAEDDPPSNFKHAAHDDDECTRNHSNNRIHGRCNQCVVPNSCRSSSNVSSNSSNVSNVVSVVSVVVSVVSVVVSVVSVVVSVVSSVVSVVVSVVVVVVVVVVPDDPPPDPDDQDDPVVVVPDPDPPDDDDDD